Protein 4WIL (pdb70)

Solvent-accessible surface area: 9793 Å² total; per-residue (Å²): 52,69,67,143,7,74,88,76,34,62,76,135,41,16,74,49,10,57,94,38,48,10,58,99,56,117,163,112,48,1,1,63,36,74,14,67,34,74,52,2,100,88,0,17,38,10,2,47,96,0,5,120,39,0,81,169,48,112,12,27,0,31,3,66,1,51,88,32,83,0,56,0,17,0,18,2,173,93,43,54,0,1,0,83,44,0,5,46,0,0,96,43,0,44,36,8,34,79,101,95,49,66,71,146,7,78,86,121,35,63,108,117,52,7,69,51,9,100,96,40,45,6,51,81,60,127,96,106,50,1,1,61,31,75,12,68,32,161,46,2,100,83,0,16,37,8,2,46,120,0,5,121,37,0,83,172,46,116,14,30,0,34,2,58,1,48,89,30,74,0,59,0,17,1,19,1,99,108,44,53,0,0,0,57,42,0,3,106,0,0,89,42,0,44,61,13,35,115

CATH classification: 3.30.1360.20

Secondary structure (DSSP, 8-state):
--SBPPHHHHHHHHHHHHHTT-EE-SSSS-EEEEEE-SSHHHHHHHHHHHHHHHHHHT---EEEEETTEEEEEE-BTTTTB-BHHHHHHHHHHHHHHTT-/--SBPPHHHHHHHHHHHHHTT-EE-SSSS-EEEEEE-SSHHHHHHHHHHHHHHHHHHT---EEEEETTEEEEEE-BTTTTB-BHHHHHHHHHHHHHH-

GO terms:
  GO:0004505 phenylalanine 4-monooxygenase activity (F, IDA)
  GO:0005739 mitochondrion (C, HDA)
  GO:0005515 protein binding (F, IPI)
  GO:0005634 nucleus (C, IPI)
  GO:0042802 identical protein binding (F, IPI)

InterPro domains:
  IPR001533 Pterin 4 alpha carbinolamine dehydratase [MF_00434] (38-133)
  IPR001533 Pterin 4 alpha carbinolamine dehydratase [PF01329] (41-131)
  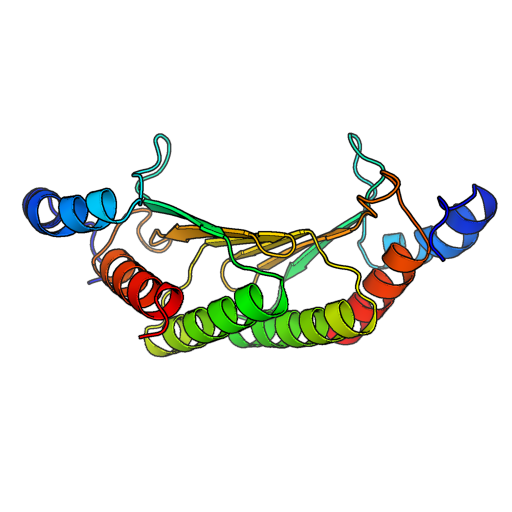IPR001533 Pterin 4 alpha carbinolamine dehydratase [PTHR12599] (19-135)
  IPR036428 Pterin 4 alpha carbinolamine dehydratase superfamily [G3DSA:3.30.1360.20] (32-136)
  IPR036428 Pterin 4 alpha carbinolamine dehydratase superfamily [SSF55248] (38-133)

B-factor: mean 22.12, std 9.95, range [8.75, 54.2]

Radius of gyration: 18.42 Å; Cα contacts (8 Å, |Δi|>4): 320; chains: 2; bounding box: 45×36×50 Å

Organism: Mus musculus (NCBI:txid10090)

Sequence (198 aa):
DAQWLTAEERDQLIPGLKAAGWSELSERDAIYKEFSFKNFNQAFGFMTRVALQAEKMNHHPEWFNVYNKVQITLTSHDCGGLTKRDVKLAQFIEKAAASLDAQWLTAEERDQLIPGLKAAGWSELSERDAIYKEFSFKNFNQAFGFMTRVALQAEKMNHHPEWFNVYNKVQITLTSHDCGGLTKRDVKLAQFIEKAAA

Structure (mmCIF, N/CA/C/O backbone):
data_4WIL
#
_entry.id   4WIL
#
_cell.length_a   57.729
_cell.length_b   57.729
_cell.length_c   115.064
_cell.angle_alpha   90.00
_cell.angle_beta   90.00
_cell.angle_gamma   120.00
#
_symmetry.space_group_name_H-M   'P 31 2 1'
#
loop_
_entity.id
_entity.type
_entity.pdbx_description
1 polymer 'Pterin-4-alpha-carbinolamine dehydratase 2'
2 water water
#
loop_
_atom_site.group_PDB
_atom_site.id
_atom_site.type_symbol
_atom_site.label_atom_id
_atom_site.label_alt_id
_atom_site.label_comp_id
_atom_site.label_asym_id
_atom_site.label_entity_id
_atom_site.label_seq_id
_atom_site.pdbx_PDB_ins_code
_atom_site.Cartn_x
_atom_site.Cartn_y
_atom_site.Cartn_z
_atom_site.occupancy
_atom_site.B_iso_or_equiv
_atom_site.auth_seq_id
_atom_site.auth_comp_id
_atom_site.auth_asym_id
_atom_site.auth_atom_id
_atom_site.pdbx_PDB_model_num
ATOM 1 N N . ASP A 1 6 ? 6.094 13.571 25.920 1.00 43.68 4 ASP A N 1
ATOM 2 C CA . ASP A 1 6 ? 6.838 13.526 27.174 1.00 44.23 4 ASP A CA 1
ATOM 3 C C . ASP A 1 6 ? 8.310 13.862 26.956 1.00 44.30 4 ASP A C 1
ATOM 4 O O . ASP A 1 6 ? 8.936 13.362 26.019 1.00 43.62 4 ASP A O 1
ATOM 5 N N . ALA A 1 7 ? 8.858 14.700 27.833 1.00 45.22 5 ALA A N 1
ATOM 6 C CA . ALA A 1 7 ? 10.238 15.165 27.707 1.00 45.19 5 ALA A CA 1
ATOM 7 C C . ALA A 1 7 ? 11.198 14.483 28.685 1.00 44.95 5 ALA A C 1
ATOM 8 O O . ALA A 1 7 ? 12.394 14.782 28.697 1.00 45.97 5 ALA A O 1
ATOM 10 N N . GLN A 1 8 ? 10.674 13.573 29.503 1.00 42.23 6 GLN A N 1
ATOM 11 C CA . GLN A 1 8 ? 11.494 12.830 30.459 1.00 39.38 6 GLN A CA 1
ATOM 12 C C . GLN A 1 8 ? 11.804 11.428 29.932 1.00 35.18 6 GLN A C 1
ATOM 13 O O . GLN A 1 8 ? 11.048 10.892 29.127 1.00 35.28 6 GLN A O 1
ATOM 15 N N . TRP A 1 9 ? 12.909 10.836 30.383 1.00 32.64 7 TRP A N 1
ATOM 16 C CA . TRP A 1 9 ? 13.274 9.481 29.958 1.00 30.79 7 TRP A CA 1
ATOM 17 C C . TRP A 1 9 ? 12.149 8.500 30.232 1.00 28.96 7 TRP A C 1
ATOM 18 O O . TRP A 1 9 ? 11.462 8.613 31.244 1.00 30.82 7 TRP A O 1
ATOM 29 N N . LEU A 1 10 ? 11.973 7.521 29.352 1.00 26.86 8 LEU A N 1
ATOM 30 C CA . LEU A 1 10 ? 10.999 6.467 29.601 1.00 26.51 8 LEU A CA 1
ATOM 31 C C . LEU A 1 10 ? 11.307 5.769 30.911 1.00 27.88 8 LEU A C 1
ATOM 32 O O . LEU A 1 10 ? 12.457 5.440 31.195 1.00 28.14 8 LEU A O 1
ATOM 37 N N . THR A 1 11 ? 10.270 5.532 31.701 1.00 29.40 9 THR A N 1
ATOM 38 C CA . THR A 1 11 ? 10.410 4.743 32.916 1.00 31.83 9 THR A CA 1
ATOM 39 C C . THR A 1 11 ? 10.621 3.278 32.558 1.00 33.25 9 THR A C 1
ATOM 40 O O . THR A 1 11 ? 10.468 2.884 31.398 1.00 33.38 9 THR A O 1
ATOM 44 N N . ALA A 1 12 ? 10.961 2.470 33.558 1.00 33.76 10 ALA A N 1
ATOM 45 C CA . ALA A 1 12 ? 11.071 1.033 33.360 1.00 35.72 10 ALA A CA 1
ATOM 46 C C . ALA A 1 12 ? 9.746 0.479 32.846 1.00 36.81 10 ALA A C 1
ATOM 47 O O . ALA A 1 12 ? 9.717 -0.334 31.921 1.00 36.97 10 ALA A O 1
ATOM 49 N N . GLU A 1 13 ? 8.647 0.938 33.438 1.00 37.44 11 GLU A N 1
ATOM 50 C CA . GLU A 1 13 ? 7.315 0.480 33.053 1.00 38.32 11 GLU A CA 1
ATOM 51 C C . GLU A 1 13 ? 6.976 0.860 31.612 1.00 36.42 11 GLU A C 1
ATOM 52 O O . GLU A 1 13 ? 6.454 0.044 30.853 1.00 37.58 11 GLU A O 1
ATOM 54 N N . GLU A 1 14 ? 7.270 2.101 31.240 1.00 35.01 12 GLU A N 1
ATOM 55 C CA . GLU A 1 14 ? 6.998 2.578 29.887 1.00 33.82 12 GLU A CA 1
ATOM 56 C C . GLU A 1 14 ? 7.796 1.805 28.841 1.00 31.88 12 GLU A C 1
ATOM 57 O O . GLU A 1 14 ? 7.301 1.541 27.745 1.00 32.48 12 GLU A O 1
ATOM 63 N N . ARG A 1 15 ? 9.030 1.446 29.185 1.00 29.50 13 ARG A N 1
ATOM 64 C CA . ARG A 1 15 ? 9.878 0.657 28.296 1.00 29.09 13 ARG A CA 1
ATOM 65 C C . ARG A 1 15 ? 9.300 -0.736 28.063 1.00 31.01 13 ARG A C 1
ATOM 66 O O . ARG A 1 15 ? 9.302 -1.229 26.935 1.00 31.44 13 ARG A O 1
ATOM 74 N N . ASP A 1 16 ? 8.789 -1.360 29.121 1.00 32.62 14 ASP A N 1
ATOM 75 C CA . ASP A 1 16 ? 8.201 -2.690 29.000 1.00 34.04 14 ASP A CA 1
ATOM 76 C C . ASP A 1 16 ? 6.911 -2.652 28.181 1.00 36.25 14 ASP A C 1
ATOM 77 O O . ASP A 1 16 ? 6.554 -3.629 27.520 1.00 38.37 14 ASP A O 1
ATOM 79 N N . GLN A 1 17 ? 6.222 -1.515 28.215 1.00 37.01 15 GLN A N 1
ATOM 80 C CA . GLN A 1 17 ? 4.953 -1.367 27.510 1.00 38.37 15 GLN A CA 1
ATOM 81 C C . GLN A 1 17 ? 5.098 -0.951 26.043 1.00 37.46 15 GLN A C 1
ATOM 82 O O . GLN A 1 17 ? 4.310 -1.375 25.196 1.00 38.68 15 GLN A O 1
ATOM 88 N N . LEU A 1 18 ? 6.095 -0.122 25.744 1.00 35.51 16 LEU A N 1
ATOM 89 C CA . LEU A 1 18 ? 6.180 0.533 24.437 1.00 33.84 16 LEU A CA 1
ATOM 90 C C . LEU A 1 18 ? 7.226 -0.056 23.495 1.00 32.76 16 LEU A C 1
ATOM 91 O O . LEU A 1 18 ? 7.049 -0.039 22.272 1.00 32.83 16 LEU A O 1
ATOM 96 N N . ILE A 1 19 ? 8.318 -0.563 24.054 1.00 30.72 17 ILE A N 1
ATOM 97 C CA . ILE A 1 19 ? 9.434 -1.008 2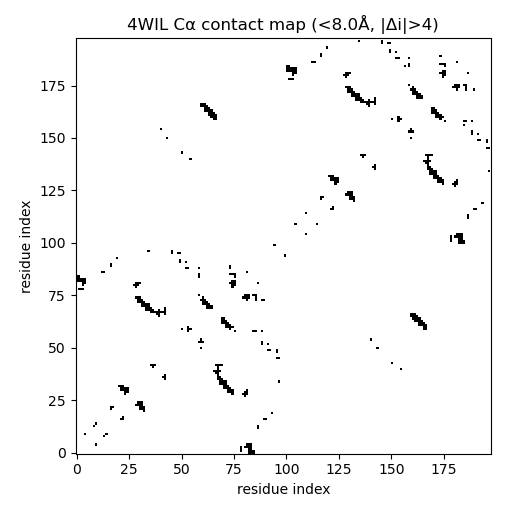3.225 1.00 31.30 17 ILE A CA 1
ATOM 98 C C . ILE A 1 19 ? 9.213 -2.351 22.511 1.00 30.11 17 ILE A C 1
ATOM 99 O O . ILE A 1 19 ? 9.566 -2.483 21.343 1.00 30.18 17 ILE A O 1
ATOM 104 N N . PRO A 1 20 ? 8.618 -3.345 23.196 1.00 30.90 18 PRO A N 1
ATOM 105 C CA . PRO A 1 20 ? 8.429 -4.637 22.520 1.00 30.39 18 PRO A CA 1
ATOM 106 C C . PRO A 1 20 ? 7.769 -4.521 21.143 1.00 28.81 18 PRO A C 1
ATOM 107 O O . PRO A 1 20 ? 8.200 -5.193 20.206 1.00 30.78 18 PRO A O 1
ATOM 111 N N . GLY A 1 21 ? 6.748 -3.680 21.017 1.00 28.69 19 GLY A N 1
ATOM 112 C CA . GLY A 1 21 ? 6.096 -3.475 19.734 1.00 27.92 19 GLY A CA 1
ATOM 113 C C . GLY A 1 21 ? 7.034 -2.918 18.677 1.00 27.50 19 GLY A C 1
ATOM 114 O O . GLY A 1 21 ? 6.965 -3.295 17.506 1.00 29.30 19 GLY A O 1
ATOM 115 N N . LEU A 1 22 ? 7.920 -2.018 19.085 1.00 26.50 20 LEU A N 1
ATOM 116 C CA . LEU A 1 22 ? 8.894 -1.448 18.159 1.00 24.94 20 LEU A CA 1
ATOM 117 C C . LEU A 1 22 ? 9.949 -2.475 17.770 1.00 23.88 20 LEU A C 1
ATOM 118 O O . LEU A 1 22 ? 10.383 -2.523 16.620 1.00 23.85 20 LEU A O 1
ATOM 123 N N . LYS A 1 23 ? 10.347 -3.315 18.720 1.00 23.56 21 LYS A N 1
ATOM 124 C CA . LYS A 1 23 ? 11.300 -4.371 18.420 1.00 24.82 21 LYS A CA 1
ATOM 125 C C . LYS A 1 23 ? 10.666 -5.349 17.439 1.00 24.51 21 LYS A C 1
ATOM 126 O O . LYS A 1 23 ? 11.323 -5.822 16.513 1.00 25.80 21 LYS A O 1
ATOM 128 N N . ALA A 1 24 ? 9.382 -5.641 17.640 1.00 26.19 22 ALA A N 1
ATOM 129 C CA . ALA A 1 24 ? 8.656 -6.556 16.763 1.00 27.71 22 ALA A CA 1
ATOM 130 C C . ALA A 1 24 ? 8.585 -5.991 15.351 1.00 27.40 22 ALA A C 1
ATOM 131 O O . ALA A 1 24 ? 8.481 -6.733 14.372 1.00 28.18 22 ALA A O 1
ATOM 133 N N . ALA A 1 25 ? 8.659 -4.667 15.254 1.00 25.30 23 ALA A N 1
ATOM 134 C CA . ALA A 1 25 ? 8.603 -3.986 13.971 1.00 26.20 23 ALA A CA 1
ATOM 135 C C . ALA A 1 25 ? 9.993 -3.821 13.360 1.00 25.09 23 ALA A C 1
ATOM 136 O O . ALA A 1 25 ? 10.122 -3.328 12.248 1.00 26.51 23 ALA A O 1
ATOM 138 N N . GLY A 1 26 ? 11.029 -4.222 14.091 1.00 22.83 24 GLY A N 1
ATOM 139 C CA . GLY A 1 26 ? 12.370 -4.238 13.538 1.00 21.26 24 GLY A CA 1
ATOM 140 C C . GLY A 1 26 ? 13.323 -3.190 14.078 1.00 20.18 24 GLY A C 1
ATOM 141 O O . GLY A 1 26 ? 14.449 -3.079 13.600 1.00 20.81 24 GLY A O 1
ATOM 142 N N . TRP A 1 27 ? 12.886 -2.412 15.064 1.00 19.09 25 TRP A N 1
ATOM 143 C CA . TRP A 1 27 ? 13.783 -1.453 15.700 1.00 19.11 25 TRP A CA 1
ATOM 144 C C . TRP A 1 27 ? 14.691 -2.153 16.694 1.00 20.27 25 TRP A C 1
ATOM 145 O O . TRP A 1 27 ? 14.262 -3.071 17.397 1.00 22.44 25 TRP A O 1
ATOM 156 N N . SER A 1 28 ? 15.942 -1.717 16.775 1.00 19.53 26 SER A N 1
ATOM 157 C CA . SER A 1 28 ? 16.774 -2.169 17.881 1.00 21.72 26 SER A CA 1
ATOM 158 C C . SER A 1 28 ? 17.170 -1.035 18.840 1.00 19.44 26 SER A C 1
ATOM 159 O O . SER A 1 28 ? 17.166 0.138 18.479 1.00 19.49 26 SER A O 1
ATOM 162 N N . GLU A 1 29 ? 17.459 -1.390 20.085 1.00 18.99 27 GLU A N 1
ATOM 163 C CA . GLU A 1 29 ? 17.998 -0.430 21.039 1.00 19.23 27 GLU A CA 1
ATOM 164 C C . GLU A 1 29 ? 19.506 -0.416 20.883 1.00 17.98 27 GLU A C 1
ATOM 165 O O . GLU A 1 29 ? 20.151 -1.456 21.028 1.00 20.35 27 GLU A O 1
ATOM 171 N N . LEU A 1 30 ? 20.075 0.750 20.599 1.00 16.37 28 LEU A N 1
ATOM 172 C CA . LEU A 1 30 ? 21.515 0.838 20.379 1.00 16.36 28 LEU A CA 1
ATOM 173 C C . LEU A 1 30 ? 22.311 0.454 21.614 1.00 15.64 28 LEU A C 1
ATOM 174 O O . LEU A 1 30 ? 21.932 0.755 22.746 1.00 17.31 28 LEU A O 1
ATOM 179 N N . SER A 1 31 ? 23.451 -0.179 21.393 1.00 16.25 29 SER A N 1
ATOM 180 C CA . SER A 1 31 ? 24.269 -0.609 22.512 1.00 15.66 29 SER A CA 1
ATOM 181 C C . SER A 1 31 ? 24.896 0.565 23.256 0.99 14.89 29 SER A C 1
ATOM 182 O O . SER A 1 31 ? 25.014 0.519 24.469 0.92 15.69 29 SER A O 1
ATOM 187 N N . GLU A 1 32 ? 25.293 1.621 22.540 1.00 16.40 30 GLU A N 1
ATOM 188 C CA . GLU A 1 32 ? 26.086 2.690 23.163 1.00 17.79 30 GLU A CA 1
ATOM 189 C C . GLU A 1 32 ? 25.301 3.940 23.541 1.00 17.58 30 GLU A C 1
ATOM 190 O O . GLU A 1 32 ? 25.849 4.869 24.142 1.00 20.49 30 GLU A O 1
ATOM 196 N N . ARG A 1 33 ? 24.022 3.961 23.196 1.00 15.44 31 ARG A N 1
ATOM 197 C CA . ARG A 1 33 ? 23.189 5.136 23.432 1.00 16.06 31 ARG A CA 1
ATOM 198 C C . ARG A 1 33 ? 21.797 4.694 23.818 1.00 15.12 31 ARG A C 1
ATOM 199 O O . ARG A 1 33 ? 21.339 3.644 23.365 1.00 16.91 31 ARG A O 1
ATOM 207 N N . ASP A 1 34 ? 21.103 5.509 24.609 1.00 16.62 32 ASP A N 1
ATOM 208 C CA . ASP A 1 34 ? 19.707 5.234 24.897 1.00 16.72 32 ASP A CA 1
ATOM 209 C C . ASP A 1 34 ? 18.914 5.776 23.720 1.00 16.31 32 ASP A C 1
ATOM 210 O O . ASP A 1 34 ? 18.446 6.911 23.725 1.00 16.82 32 ASP A O 1
ATOM 215 N N . ALA A 1 35 ? 18.809 4.942 22.697 1.00 14.92 33 ALA A N 1
ATOM 216 C CA . ALA A 1 35 ? 18.301 5.348 21.399 1.00 14.28 33 ALA A CA 1
ATOM 217 C C . ALA A 1 35 ? 17.810 4.104 20.684 1.00 15.04 33 ALA A C 1
ATOM 218 O O . ALA A 1 35 ? 18.280 2.994 20.979 1.00 16.02 33 ALA A O 1
ATOM 220 N N . ILE A 1 36 ? 16.885 4.285 19.743 1.00 14.27 34 ILE A N 1
ATOM 221 C CA . ILE A 1 36 ? 16.443 3.177 18.899 1.00 14.32 34 ILE A CA 1
ATOM 222 C C . ILE A 1 36 ? 16.826 3.416 17.445 1.00 13.35 34 ILE A C 1
ATOM 223 O O . ILE A 1 36 ? 16.984 4.556 17.015 1.00 14.69 34 ILE A O 1
ATOM 228 N N . TYR A 1 37 ? 17.005 2.328 16.706 1.00 13.66 35 TYR A N 1
ATOM 229 C CA . TYR A 1 37 ? 17.600 2.384 15.372 1.00 13.93 35 TYR A CA 1
ATOM 230 C C . TYR A 1 37 ? 16.946 1.390 14.425 1.00 14.40 35 TYR A C 1
ATOM 231 O O . TYR A 1 37 ? 16.675 0.248 14.798 1.00 16.19 35 TYR A O 1
ATOM 240 N N . LYS A 1 38 ? 16.700 1.825 13.194 1.00 14.30 36 LYS A N 1
ATOM 241 C CA . LYS A 1 38 ? 16.181 0.928 12.171 1.00 14.30 36 LYS A CA 1
ATOM 242 C C . LYS A 1 38 ? 16.585 1.429 10.797 1.00 13.37 36 LYS A C 1
ATOM 243 O O . LYS A 1 38 ? 16.619 2.640 10.565 1.00 14.46 36 LYS A O 1
ATOM 249 N N . GLU A 1 39 ? 16.913 0.500 9.906 1.00 14.57 37 GLU A N 1
ATOM 250 C CA . GLU A 1 39 ? 17.119 0.837 8.504 1.00 15.90 37 GLU A CA 1
ATOM 251 C C . GLU A 1 39 ? 15.910 0.462 7.660 1.00 15.51 37 GLU A C 1
ATOM 252 O O . GLU A 1 39 ? 15.345 -0.624 7.801 1.00 18.55 37 GLU A O 1
ATOM 258 N N . PHE A 1 40 ? 15.524 1.378 6.785 1.00 15.68 38 PHE A N 1
ATOM 259 C CA . PHE A 1 40 ? 14.425 1.167 5.860 1.00 16.60 38 PHE A CA 1
ATOM 260 C C . PHE A 1 40 ? 14.994 1.102 4.462 1.00 16.48 38 PHE A C 1
ATOM 261 O O . PHE A 1 40 ? 15.914 1.853 4.136 1.00 17.56 38 PHE A O 1
ATOM 269 N N . SER A 1 41 ? 14.459 0.202 3.638 1.00 16.75 39 SER A N 1
ATOM 270 C CA . SER A 1 41 ? 14.917 0.065 2.262 1.00 18.29 39 SER A CA 1
ATOM 271 C C . SER A 1 41 ? 13.735 0.204 1.321 1.00 18.52 39 SER A C 1
ATOM 272 O O . SER A 1 41 ? 12.705 -0.447 1.501 0.73 20.03 39 SER A O 1
ATOM 277 N N . PHE A 1 42 ? 13.895 1.048 0.312 1.00 17.36 40 PHE A N 1
ATOM 278 C CA . PHE A 1 42 ? 12.834 1.322 -0.642 1.00 16.99 40 PHE A CA 1
ATOM 279 C C . PHE A 1 42 ? 13.249 0.860 -2.029 1.00 17.66 40 PHE A C 1
ATOM 280 O O . PHE A 1 42 ? 14.343 0.333 -2.215 1.00 18.59 40 PHE A O 1
ATOM 288 N N . LYS A 1 43 ? 12.374 1.048 -3.004 1.00 19.14 41 LYS A N 1
ATOM 289 C CA . LYS A 1 43 ? 12.683 0.598 -4.352 1.00 20.13 41 LYS A CA 1
ATOM 290 C C . LYS A 1 43 ? 13.778 1.461 -4.975 1.00 19.11 41 LYS A C 1
ATOM 291 O O . LYS A 1 43 ? 14.584 0.987 -5.769 1.00 23.31 41 LYS A O 1
ATOM 293 N N . ASN A 1 44 ? 13.799 2.736 -4.607 1.00 16.17 42 ASN A N 1
ATOM 294 C CA . ASN A 1 44 ? 14.690 3.698 -5.233 1.00 14.82 42 ASN A CA 1
ATOM 295 C C . ASN A 1 44 ? 14.720 4.960 -4.374 1.00 14.18 42 ASN A C 1
ATOM 296 O O . ASN A 1 44 ? 14.113 4.994 -3.304 1.00 14.60 42 ASN A O 1
ATOM 301 N N . PHE A 1 45 ? 15.427 5.985 -4.835 1.00 14.35 43 PHE A N 1
ATOM 302 C CA . PHE A 1 45 ? 15.558 7.233 -4.089 1.00 12.98 43 PHE A CA 1
ATOM 303 C C . PHE A 1 45 ? 14.265 8.029 -4.108 1.00 13.00 43 PHE A C 1
ATOM 304 O O . PHE A 1 45 ? 13.926 8.698 -3.136 1.00 12.43 43 PHE A O 1
ATOM 312 N N . ASN A 1 46 ? 13.536 7.960 -5.214 1.00 12.04 44 ASN A N 1
ATOM 313 C CA . ASN A 1 46 ? 12.261 8.657 -5.292 1.00 12.91 44 ASN A CA 1
ATOM 314 C C . ASN A 1 46 ? 11.367 8.248 -4.118 1.00 12.92 44 ASN A C 1
ATOM 315 O O . ASN A 1 46 ? 10.826 9.095 -3.396 1.00 12.60 44 ASN A O 1
ATOM 320 N N . GLN A 1 47 ? 11.232 6.943 -3.898 1.00 13.02 45 GLN A N 1
ATOM 321 C CA . GLN A 1 47 ? 10.422 6.461 -2.786 1.00 13.16 45 GLN A CA 1
ATOM 322 C C . GLN A 1 47 ? 11.044 6.817 -1.434 1.00 13.65 45 GLN A C 1
ATOM 323 O O . GLN A 1 47 ? 10.350 7.2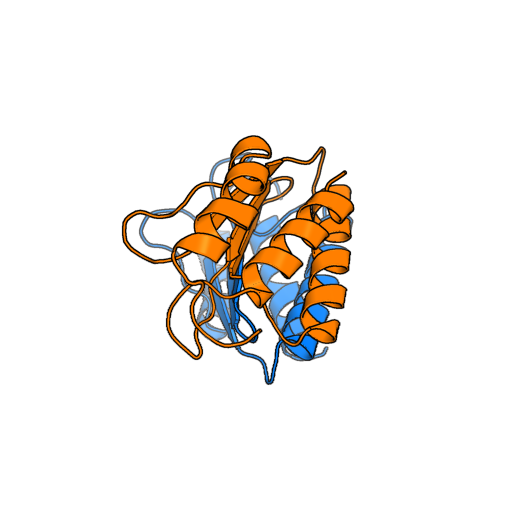24 -0.510 1.00 14.23 45 GLN A O 1
ATOM 329 N N . ALA A 1 48 ? 12.352 6.625 -1.304 1.00 12.67 46 ALA A N 1
ATOM 330 C CA . ALA A 1 48 ? 13.027 6.902 -0.045 1.00 12.33 46 ALA A CA 1
ATOM 331 C C . ALA A 1 48 ? 12.893 8.360 0.357 1.00 11.39 46 ALA A C 1
ATOM 332 O O . ALA A 1 48 ? 12.636 8.667 1.529 1.00 12.18 46 ALA A O 1
ATOM 334 N N . PHE A 1 49 ? 13.057 9.269 -0.602 1.00 11.71 47 PHE A N 1
ATOM 335 C CA . PHE A 1 49 ? 12.992 10.685 -0.256 1.00 11.57 47 PHE A CA 1
ATOM 336 C C . PHE A 1 49 ? 11.557 11.156 -0.030 1.00 10.87 47 PHE A C 1
ATOM 337 O O . PHE A 1 49 ? 11.321 12.032 0.805 1.00 11.07 47 PHE A O 1
ATOM 345 N N . GLY A 1 50 ? 10.599 10.578 -0.748 1.00 11.49 48 GLY A N 1
ATOM 346 C CA . GLY A 1 50 ? 9.201 10.843 -0.439 1.00 12.43 48 GLY A CA 1
ATOM 347 C C . GLY A 1 50 ? 8.868 10.465 0.998 1.00 11.61 48 GLY A C 1
ATOM 348 O O . GLY A 1 50 ? 8.177 11.199 1.708 1.00 12.68 48 GLY A O 1
ATOM 349 N N . PHE A 1 51 ? 9.343 9.298 1.424 1.00 11.52 49 PHE A N 1
ATOM 350 C CA . PHE A 1 51 ? 9.210 8.852 2.804 1.00 10.84 49 PHE A CA 1
ATOM 351 C C . PHE A 1 51 ? 9.902 9.832 3.763 1.00 11.33 49 PHE A C 1
ATOM 352 O O . PHE A 1 51 ? 9.323 10.226 4.777 1.00 11.52 49 PHE A O 1
ATOM 360 N N . MET A 1 52 ? 11.129 10.246 3.443 1.00 11.29 50 MET A N 1
ATOM 361 C CA . MET A 1 52 ? 11.829 11.201 4.310 1.00 10.67 50 MET A CA 1
ATOM 362 C C . MET A 1 52 ? 11.038 12.495 4.451 1.00 10.00 50 MET A C 1
ATOM 363 O O . MET A 1 52 ? 10.995 13.088 5.522 1.00 10.95 50 MET A O 1
ATOM 368 N N . THR A 1 53 ? 10.410 12.932 3.371 1.00 10.55 51 THR A N 1
ATOM 369 C CA . THR A 1 53 ? 9.611 14.154 3.431 0.95 10.83 51 THR A CA 1
ATOM 370 C C . THR A 1 53 ? 8.421 14.002 4.381 0.91 10.48 51 THR A C 1
ATOM 371 O O . THR A 1 53 ? 8.114 14.909 5.158 0.81 8.96 51 THR A O 1
ATOM 375 N N . ARG A 1 54 ? 7.747 12.861 4.330 1.00 10.97 52 ARG A N 1
ATOM 376 C CA . ARG A 1 54 ? 6.672 12.623 5.283 1.00 10.94 52 ARG A CA 1
ATOM 377 C C . ARG A 1 54 ? 7.179 12.658 6.722 1.00 10.83 52 ARG A C 1
ATOM 378 O O . ARG A 1 54 ? 6.531 13.232 7.605 1.00 11.57 52 ARG A O 1
ATOM 386 N N . VAL A 1 55 ? 8.337 12.047 6.964 1.00 11.06 53 VAL A N 1
ATOM 387 C CA . VAL A 1 55 ? 8.919 12.076 8.299 1.00 11.29 53 VAL A CA 1
ATOM 388 C C . VAL A 1 55 ? 9.316 13.500 8.698 1.00 10.89 53 VAL A C 1
ATOM 389 O O . VAL A 1 55 ? 9.122 13.907 9.840 1.00 12.31 53 VAL A O 1
ATOM 393 N N . ALA A 1 56 ? 9.861 14.257 7.753 1.00 10.97 54 ALA A N 1
ATOM 394 C CA . ALA A 1 56 ? 10.267 15.635 8.007 1.00 10.94 54 ALA A CA 1
ATOM 395 C C . ALA A 1 56 ? 9.069 16.496 8.407 1.00 10.76 54 ALA A C 1
ATOM 396 O O . ALA A 1 56 ? 9.147 17.305 9.333 1.00 11.32 54 ALA A O 1
ATOM 398 N N . LEU A 1 57 ? 7.957 16.319 7.702 1.00 10.51 55 LEU A N 1
ATOM 399 C CA . LEU A 1 57 ? 6.734 17.035 8.043 1.00 11.71 55 LEU A CA 1
ATOM 400 C C . LEU A 1 57 ? 6.288 16.714 9.467 1.00 11.95 55 LEU A C 1
ATOM 401 O O . LEU A 1 57 ? 5.928 17.620 10.223 1.00 13.41 55 LEU A O 1
ATOM 406 N N . GLN A 1 58 ? 6.311 15.430 9.834 1.00 11.71 56 GLN A N 1
ATOM 407 C CA . GLN A 1 58 ? 5.930 15.030 11.185 1.00 12.67 56 GLN A CA 1
ATOM 408 C C . GLN A 1 58 ? 6.911 15.578 12.218 1.00 12.67 56 GLN A C 1
ATOM 409 O O . GLN A 1 58 ? 6.512 15.960 13.318 1.00 12.77 56 GLN A O 1
ATOM 415 N N . ALA A 1 59 ? 8.194 15.610 11.871 1.00 11.96 57 ALA A N 1
ATOM 416 C CA . ALA A 1 59 ? 9.209 16.118 12.788 1.00 12.16 57 ALA A CA 1
ATOM 417 C C . ALA A 1 59 ? 8.909 17.574 13.132 1.00 12.13 57 ALA A C 1
ATOM 418 O O . ALA A 1 59 ? 9.023 17.981 14.299 1.00 13.69 57 ALA A O 1
ATOM 420 N N . GLU A 1 60 ? 8.501 18.351 12.129 1.00 12.84 58 GLU A N 1
ATOM 421 C CA . GLU A 1 60 ? 8.159 19.747 12.391 1.00 12.94 58 GLU A CA 1
ATOM 422 C C . GLU A 1 60 ? 6.827 19.877 13.126 1.00 14.16 58 GLU A C 1
ATOM 423 O O . GLU A 1 60 ? 6.667 20.751 13.975 1.00 15.37 58 GLU A O 1
ATOM 429 N N . LYS A 1 61 ? 5.880 18.998 12.822 1.00 13.34 59 LYS A N 1
ATOM 430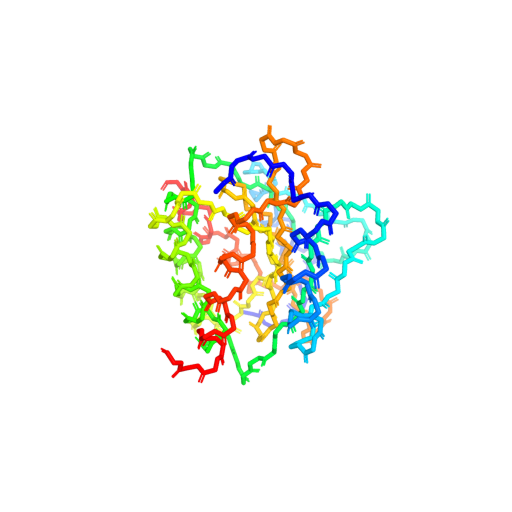 C CA . LYS A 1 61 ? 4.613 19.009 13.540 1.00 13.73 59 LYS A CA 1
ATOM 431 C C . LYS A 1 61 ? 4.843 18.794 15.035 1.00 15.24 59 LYS A C 1
ATOM 432 O O . LYS A 1 61 ? 4.253 19.482 15.865 1.00 17.87 59 LYS A O 1
ATOM 438 N N . MET A 1 62 ? 5.695 17.833 15.378 1.00 15.51 60 MET A N 1
ATOM 439 C CA . MET A 1 62 ? 5.879 17.481 16.782 1.00 17.78 60 MET A CA 1
ATOM 440 C C . MET A 1 62 ? 7.111 18.127 17.432 1.00 18.81 60 MET A C 1
ATOM 441 O O . MET A 1 62 ? 7.345 17.959 18.636 1.00 22.64 60 MET A O 1
ATOM 446 N N . ASN A 1 63 ? 7.853 18.909 16.648 1.00 17.41 61 ASN A N 1
ATOM 447 C CA . ASN A 1 63 ? 9.097 19.538 17.100 1.00 19.26 61 ASN A CA 1
ATOM 448 C C . ASN A 1 63 ? 10.072 18.525 17.694 1.00 18.37 61 ASN A C 1
ATOM 449 O O . ASN A 1 63 ? 10.597 18.704 18.793 1.00 22.75 61 ASN A O 1
ATOM 454 N N . HIS A 1 64 ? 10.304 17.450 16.951 1.00 15.36 62 HIS A N 1
ATOM 455 C CA . HIS A 1 64 ? 11.189 16.391 17.414 1.00 15.41 62 HIS A CA 1
ATOM 456 C C . HIS A 1 64 ? 11.796 15.747 16.185 1.00 13.98 62 HIS A C 1
ATOM 457 O O . HIS A 1 64 ? 11.070 15.371 15.274 1.00 14.80 62 HIS A O 1
ATOM 464 N N . HIS A 1 65 ? 13.118 15.625 16.160 1.00 14.28 63 HIS A N 1
ATOM 465 C CA . HIS A 1 65 ? 13.818 15.333 14.916 1.00 13.23 63 HIS A CA 1
ATOM 466 C C . HIS A 1 65 ? 14.653 14.075 14.972 1.00 14.22 63 HIS A C 1
ATOM 467 O O . HIS A 1 65 ? 15.263 13.776 16.000 1.00 15.94 63 HIS A O 1
ATOM 474 N N . PRO A 1 66 ? 14.710 13.349 13.844 1.00 13.32 64 PRO A N 1
ATOM 475 C CA . PRO A 1 66 ? 15.494 12.115 13.786 1.00 13.95 64 PRO A CA 1
ATOM 476 C C . PRO A 1 66 ? 16.964 12.412 13.524 1.00 12.38 64 PRO A C 1
ATOM 477 O O . PRO A 1 66 ? 17.304 13.495 13.030 1.00 14.31 64 PRO A O 1
ATOM 481 N N . GLU A 1 67 ? 17.828 11.454 13.845 1.00 12.98 65 GLU A N 1
ATOM 482 C CA . GLU A 1 67 ? 19.134 11.395 13.209 1.00 12.60 65 GLU A CA 1
ATOM 483 C C . GLU A 1 67 ? 18.975 10.419 12.067 1.00 13.52 65 GLU A C 1
ATOM 484 O O . GLU A 1 67 ? 18.421 9.339 12.248 1.00 16.89 65 GLU A O 1
ATOM 490 N N . TRP A 1 68 ? 19.433 10.772 10.878 1.00 11.79 66 TRP A N 1
ATOM 491 C CA . TRP A 1 68 ? 19.274 9.827 9.786 1.00 11.44 66 TRP A CA 1
ATOM 492 C C . TRP A 1 68 ? 20.324 9.949 8.717 1.00 11.49 66 TRP A C 1
ATOM 493 O O . TRP A 1 68 ? 20.867 11.028 8.469 1.00 12.12 66 TRP A O 1
ATOM 504 N N . PHE A 1 69 ? 20.601 8.808 8.099 1.00 11.45 67 PHE A N 1
ATOM 505 C CA . PHE A 1 69 ? 21.537 8.710 7.001 1.00 10.98 67 PHE A CA 1
ATOM 506 C C . PHE A 1 69 ? 20.796 8.128 5.805 1.00 11.21 67 PHE A C 1
ATOM 507 O O . PHE A 1 69 ? 20.018 7.190 5.939 1.00 13.96 67 PHE A O 1
ATOM 515 N N . ASN A 1 70 ? 21.048 8.686 4.635 1.00 11.16 68 ASN A N 1
ATOM 516 C CA . ASN A 1 70 ? 20.458 8.169 3.402 1.00 11.28 68 ASN A CA 1
ATOM 517 C C . ASN A 1 70 ? 21.520 8.010 2.329 1.00 12.91 68 ASN A C 1
ATOM 518 O O . ASN A 1 70 ? 22.399 8.862 2.170 1.00 12.23 68 ASN A O 1
ATOM 523 N N . VAL A 1 71 ? 21.449 6.890 1.624 1.00 13.19 69 VAL A N 1
ATOM 524 C CA . VAL A 1 71 ? 22.174 6.710 0.373 1.00 16.51 69 VAL A CA 1
ATOM 525 C C . VAL A 1 71 ? 21.206 6.018 -0.568 1.00 15.30 69 VAL A C 1
ATOM 526 O O . VAL A 1 71 ? 20.813 4.873 -0.327 1.00 14.91 69 VAL A O 1
ATOM 530 N N . TYR A 1 72 ? 20.816 6.721 -1.627 1.00 14.09 70 TYR A N 1
ATOM 531 C CA . TYR A 1 72 ? 19.877 6.201 -2.617 1.00 14.35 70 TYR A CA 1
ATOM 532 C C . TYR A 1 72 ? 18.587 5.683 -1.965 1.00 14.09 70 TYR A C 1
ATOM 533 O O . TYR A 1 72 ? 17.805 6.471 -1.433 1.00 13.59 70 TYR A O 1
ATOM 542 N N . ASN A 1 73 ? 18.368 4.374 -1.995 1.00 14.65 71 ASN A N 1
ATOM 543 C CA . ASN A 1 73 ? 17.117 3.797 -1.513 1.00 14.49 71 ASN A CA 1
ATOM 544 C C . ASN A 1 73 ? 17.111 3.409 -0.032 1.00 14.11 71 ASN A C 1
ATOM 545 O O . ASN A 1 73 ? 16.115 2.879 0.453 1.00 16.72 71 ASN A O 1
ATOM 550 N N . LYS A 1 74 ? 18.207 3.671 0.681 1.00 13.73 72 LYS A N 1
ATOM 551 C CA . LYS A 1 74 ? 18.343 3.237 2.074 1.00 14.36 72 LYS A CA 1
ATOM 552 C C . LYS A 1 74 ? 18.232 4.423 3.011 1.00 13.40 72 LYS A C 1
ATOM 553 O O . LYS A 1 74 ? 18.849 5.464 2.767 1.00 13.18 72 LYS A O 1
ATOM 559 N N . VAL A 1 75 ? 17.455 4.271 4.085 1.00 12.63 73 VAL A N 1
ATOM 560 C CA . VAL A 1 75 ? 17.337 5.322 5.092 1.00 12.86 73 VAL A CA 1
ATOM 561 C C . VAL A 1 75 ? 17.538 4.711 6.474 1.00 12.47 73 VAL A C 1
ATOM 562 O O . VAL A 1 75 ? 16.750 3.873 6.902 1.00 14.82 73 VAL A O 1
ATOM 566 N N . GLN A 1 76 ? 18.598 5.126 7.161 1.00 12.87 74 GLN A N 1
ATOM 567 C CA . GLN A 1 76 ? 18.921 4.615 8.492 1.00 13.18 74 GLN A CA 1
ATOM 568 C C . GLN A 1 76 ? 18.524 5.664 9.506 1.00 12.98 74 GLN A C 1
ATOM 569 O O . GLN A 1 76 ? 18.990 6.793 9.429 1.00 14.92 74 GLN A O 1
ATOM 575 N N . ILE A 1 77 ? 17.657 5.300 10.444 1.00 12.31 75 ILE A N 1
ATOM 576 C CA . ILE A 1 77 ? 17.085 6.277 11.360 1.00 11.80 75 ILE A CA 1
ATOM 577 C C . ILE A 1 77 ? 17.412 5.908 12.800 1.00 12.10 75 ILE A C 1
ATOM 578 O O . ILE A 1 77 ? 17.189 4.767 13.216 1.00 12.96 75 ILE A O 1
ATOM 583 N N . THR A 1 78 ? 17.951 6.879 13.539 1.00 11.87 76 THR A N 1
ATOM 584 C CA . THR A 1 78 ? 18.194 6.750 14.968 1.00 12.34 76 THR A CA 1
ATOM 585 C C . THR A 1 78 ? 17.353 7.786 15.687 1.00 11.96 76 THR A C 1
ATOM 586 O O . THR A 1 78 ? 17.376 8.966 15.328 1.00 12.48 76 THR A O 1
ATOM 590 N N . LEU A 1 79 ? 16.594 7.331 16.679 1.00 12.31 77 LEU A N 1
ATOM 591 C CA . LEU A 1 79 ? 15.720 8.212 17.442 1.00 12.74 77 LEU A CA 1
ATOM 592 C C . LEU A 1 79 ? 16.170 8.269 18.891 1.00 13.87 77 LEU A C 1
ATOM 593 O O . LEU A 1 79 ? 16.351 7.237 19.542 1.00 14.24 77 LEU A O 1
ATOM 598 N N . THR A 1 80 ? 16.346 9.493 19.378 1.00 13.49 78 THR A N 1
ATOM 599 C CA . THR A 1 80 ? 16.692 9.752 20.760 1.00 14.62 78 THR A CA 1
ATOM 600 C C . THR A 1 80 ? 16.488 11.238 21.001 1.00 15.72 78 THR A C 1
ATOM 601 O O . THR A 1 80 ? 16.401 12.028 20.060 1.00 17.54 78 THR A O 1
ATOM 605 N N . SER A 1 81 ? 16.386 11.623 22.265 1.00 16.16 79 SER A N 1
ATOM 606 C CA . SER A 1 81 ? 16.095 13.009 22.596 1.00 17.56 79 SER A CA 1
ATOM 607 C C . SER A 1 81 ? 17.336 13.677 23.156 1.00 19.17 79 SER A C 1
ATOM 608 O O . SER A 1 81 ? 17.717 13.421 24.295 1.00 21.08 79 SER A O 1
ATOM 611 N N . HIS A 1 82 ? 17.966 14.538 22.365 1.00 22.59 80 HIS A N 1
ATOM 612 C CA . HIS A 1 82 ? 19.239 15.127 22.772 1.00 24.67 80 HIS A CA 1
ATOM 613 C C . HIS A 1 82 ? 19.082 16.074 23.953 1.00 24.70 80 HIS A C 1
ATOM 614 O O . HIS A 1 82 ? 20.035 16.301 24.696 1.00 24.03 80 HIS A O 1
ATOM 621 N N . ASP A 1 83 ? 17.887 16.629 24.133 1.00 23.89 81 ASP A N 1
ATOM 622 C CA . ASP A 1 83 ? 17.698 17.578 25.225 1.00 25.26 81 ASP A CA 1
ATOM 623 C C . ASP A 1 83 ? 17.813 16.935 26.603 1.00 24.70 81 ASP A C 1
ATOM 624 O O . ASP A 1 83 ? 18.087 17.625 27.579 1.00 26.44 81 ASP A O 1
ATOM 629 N N . CYS A 1 84 ? 17.630 15.619 26.679 1.00 23.50 82 CYS A N 1
ATOM 630 C CA . CYS A 1 84 ? 17.843 14.915 27.944 1.00 24.05 82 CYS A CA 1
ATOM 631 C C . CYS A 1 84 ? 18.834 13.754 27.834 1.00 22.76 82 CYS A C 1
ATOM 632 O O . CYS A 1 84 ? 19.202 13.152 28.845 1.00 24.95 82 CYS A O 1
ATOM 635 N N . GLY A 1 85 ? 19.258 13.436 26.615 1.00 21.76 83 GLY A N 1
ATOM 636 C CA . GLY A 1 85 ? 20.256 12.401 26.406 1.00 21.97 83 GLY A CA 1
ATOM 637 C C . GLY A 1 85 ? 19.717 10.990 26.517 1.00 21.16 83 GLY A C 1
ATOM 638 O O . GLY A 1 85 ? 20.430 10.068 26.932 1.00 22.99 83 GLY A O 1
ATOM 639 N N . GLY A 1 86 ? 18.456 10.805 26.145 1.00 18.64 84 GLY A N 1
ATOM 640 C CA . GLY A 1 86 ? 17.893 9.472 26.137 1.00 18.01 84 GLY A CA 1
ATOM 641 C C . GLY A 1 86 ? 16.554 9.359 25.458 1.00 16.79 84 GLY A C 1
ATOM 642 O O . GLY A 1 86 ? 16.091 10.296 24.807 1.00 17.38 84 GLY A O 1
ATOM 643 N N . LEU A 1 87 ? 15.943 8.192 25.617 1.00 17.18 85 LEU A N 1
ATOM 644 C CA . LEU A 1 87 ? 14.708 7.836 24.936 1.00 18.40 85 LEU A CA 1
ATOM 645 C C . LEU A 1 87 ? 13.503 8.378 25.698 1.00 19.99 85 LEU A C 1
ATOM 646 O O . LEU A 1 87 ? 13.389 8.181 26.911 1.00 21.71 85 LEU A O 1
ATOM 651 N N . THR A 1 88 ? 12.613 9.059 24.982 1.00 20.43 86 THR A N 1
ATOM 652 C CA . THR A 1 88 ? 11.423 9.648 25.586 1.00 20.49 86 THR A CA 1
ATOM 653 C C . THR A 1 88 ? 10.178 9.224 24.818 1.00 19.10 86 THR A C 1
ATOM 654 O O . THR A 1 88 ? 10.274 8.590 23.762 1.00 19.12 86 THR A O 1
ATOM 658 N N . LYS A 1 89 ? 9.008 9.574 25.341 1.00 20.60 87 LYS A N 1
ATOM 659 C CA . LYS A 1 89 ? 7.765 9.271 24.641 1.00 20.57 87 LYS A CA 1
ATOM 660 C C . LYS A 1 89 ? 7.720 9.902 23.251 1.00 20.24 87 LYS A C 1
ATOM 661 O O . LYS A 1 89 ? 7.073 9.371 22.350 1.00 20.55 87 LYS A O 1
ATOM 667 N N . ARG A 1 90 ? 8.405 11.031 23.079 1.00 18.85 88 ARG A N 1
ATOM 668 C CA . ARG A 1 90 ? 8.474 11.690 21.779 1.00 18.94 88 ARG A CA 1
ATOM 669 C C . ARG A 1 90 ? 9.147 10.779 20.745 1.00 17.03 88 ARG A C 1
ATOM 670 O O . ARG A 1 90 ? 8.728 10.721 19.586 1.00 17.50 88 ARG A O 1
ATOM 678 N N . ASP A 1 91 ? 10.198 10.075 21.161 1.00 15.98 89 ASP A N 1
ATOM 679 C CA . ASP A 1 91 ? 10.876 9.129 20.276 1.00 16.47 89 ASP A CA 1
ATOM 680 C C . ASP A 1 9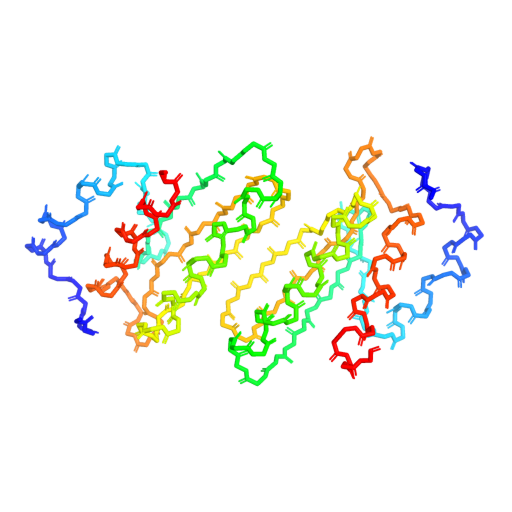1 ? 9.969 7.966 19.878 1.00 16.02 89 ASP A C 1
ATOM 681 O O . ASP A 1 91 ? 9.952 7.546 18.724 1.00 16.61 89 ASP A O 1
ATOM 686 N N . VAL A 1 92 ? 9.208 7.448 20.834 1.00 17.06 90 VAL A N 1
ATOM 687 C CA . VAL A 1 92 ? 8.279 6.362 20.546 1.00 18.48 90 VAL A CA 1
ATOM 688 C C . VAL A 1 92 ? 7.202 6.812 19.562 1.00 17.37 90 VAL A C 1
ATOM 689 O O . VAL A 1 92 ? 6.900 6.117 18.584 1.00 17.25 90 VAL A O 1
ATOM 693 N N . LYS A 1 93 ? 6.636 7.987 19.812 1.00 17.58 91 LYS A N 1
ATOM 694 C CA . LYS A 1 93 ? 5.618 8.541 18.929 1.00 18.62 91 LYS A CA 1
ATOM 695 C C . LYS A 1 93 ? 6.159 8.731 17.511 1.00 16.37 91 LYS A C 1
ATOM 696 O O . LYS A 1 93 ? 5.488 8.412 16.518 1.00 17.99 91 LYS A O 1
ATOM 698 N N . LEU A 1 94 ? 7.372 9.262 17.400 1.00 15.44 92 LEU A N 1
ATOM 699 C CA . LEU A 1 94 ? 7.955 9.465 16.084 1.00 15.17 92 LEU A CA 1
ATOM 700 C C . LEU A 1 94 ? 8.204 8.123 15.376 1.00 15.06 92 LEU A C 1
ATOM 701 O O . LEU A 1 94 ? 7.953 7.993 14.183 1.00 15.49 92 LEU A O 1
ATOM 706 N N . ALA A 1 95 ? 8.672 7.122 16.117 1.00 14.38 93 ALA A N 1
ATOM 707 C CA . ALA A 1 95 ? 8.894 5.793 15.552 1.00 14.67 93 ALA A CA 1
ATOM 708 C C . ALA A 1 95 ? 7.585 5.219 15.021 1.00 16.35 93 ALA A C 1
ATOM 709 O O . ALA A 1 95 ? 7.538 4.629 13.946 1.00 17.53 93 ALA A O 1
ATOM 711 N N . GLN A 1 96 ? 6.519 5.384 15.791 1.00 17.28 94 GLN A N 1
ATOM 712 C CA . GLN A 1 96 ? 5.223 4.884 15.370 1.00 17.53 94 GLN A CA 1
ATOM 713 C C . GLN A 1 96 ? 4.755 5.569 14.097 1.00 17.09 94 GLN A C 1
ATOM 714 O O . GLN A 1 96 ? 4.178 4.926 13.212 1.00 18.09 94 GLN A O 1
ATOM 720 N N . PHE A 1 97 ? 5.010 6.870 13.981 1.00 16.21 95 PHE A N 1
ATOM 721 C CA . PHE A 1 97 ? 4.655 7.536 12.741 1.00 16.48 95 PHE A CA 1
ATOM 722 C C . PHE A 1 97 ? 5.479 7.001 11.576 1.00 15.96 95 PHE A C 1
ATOM 723 O O . PHE A 1 97 ? 4.955 6.756 10.487 1.00 16.85 95 PHE A O 1
ATOM 731 N N . ILE A 1 98 ? 6.780 6.844 11.803 1.00 15.20 96 ILE A N 1
ATOM 732 C CA . ILE A 1 98 ? 7.687 6.342 10.775 1.00 15.12 96 ILE A CA 1
ATOM 733 C C . ILE A 1 98 ? 7.226 4.980 10.250 1.00 15.48 96 ILE A C 1
ATOM 734 O O . ILE A 1 98 ? 7.251 4.733 9.039 1.00 17.11 96 ILE A O 1
ATOM 739 N N . GLU A 1 99 ? 6.777 4.108 11.147 1.00 16.88 97 GLU A N 1
ATOM 740 C CA . GLU A 1 99 ? 6.240 2.817 10.726 1.00 18.14 97 GLU A CA 1
ATOM 741 C C . GLU A 1 99 ? 5.026 2.971 9.816 1.00 19.56 97 GLU A C 1
ATOM 742 O O . GLU A 1 99 ? 4.888 2.252 8.822 1.00 21.40 97 GLU A O 1
ATOM 748 N N . LYS A 1 100 ? 4.147 3.907 10.156 1.00 20.54 98 LYS A N 1
ATOM 749 C CA . LYS A 1 100 ? 2.979 4.179 9.326 1.00 22.51 98 LYS A CA 1
ATOM 750 C C . LYS A 1 100 ? 3.405 4.664 7.946 1.00 20.94 98 LYS A C 1
ATOM 751 O O . LYS A 1 100 ? 2.922 4.169 6.922 1.00 22.52 98 LYS A O 1
ATOM 753 N N . ALA A 1 101 ? 4.319 5.630 7.919 1.00 18.84 99 ALA A N 1
ATOM 754 C CA . ALA A 1 101 ? 4.791 6.200 6.661 1.00 19.18 99 ALA A CA 1
ATOM 755 C C . ALA A 1 101 ? 5.489 5.167 5.776 1.00 20.65 99 ALA A C 1
ATOM 756 O O . ALA A 1 101 ? 5.277 5.127 4.557 1.00 22.06 99 ALA A O 1
ATOM 758 N N . ALA A 1 102 ? 6.315 4.322 6.384 1.00 19.80 100 ALA A N 1
ATOM 759 C CA . ALA A 1 102 ? 7.037 3.317 5.612 1.00 21.55 100 ALA A CA 1
ATOM 760 C C . ALA A 1 102 ? 6.074 2.313 4.995 1.00 24.15 100 ALA A C 1
ATOM 761 O O . ALA A 1 102 ? 6.351 1.754 3.936 1.00 26.78 100 ALA A O 1
ATOM 763 N N . ALA A 1 103 ? 4.936 2.102 5.653 1.00 25.27 101 ALA A N 1
ATOM 764 C CA . ALA A 1 103 ? 3.925 1.159 5.173 1.00 26.54 101 ALA A CA 1
ATOM 765 C C . ALA A 1 103 ? 2.881 1.842 4.291 1.00 28.59 101 ALA A C 1
ATOM 766 O O . ALA A 1 103 ? 1.907 1.217 3.868 1.00 30.14 101 ALA A O 1
ATOM 768 N N . SER A 1 104 ? 3.089 3.126 4.020 1.00 29.88 102 SER A N 1
ATOM 769 C CA . SER A 1 104 ? 2.184 3.897 3.169 1.00 33.46 102 SER A CA 1
ATOM 770 C C . SER A 1 104 ? 0.786 3.991 3.763 1.00 35.59 102 SER A C 1
ATOM 771 O O . SER A 1 104 ? -0.214 3.861 3.054 1.00 36.57 102 SER A O 1
ATOM 774 N N . LEU A 1 105 ? 0.721 4.218 5.071 1.00 37.10 103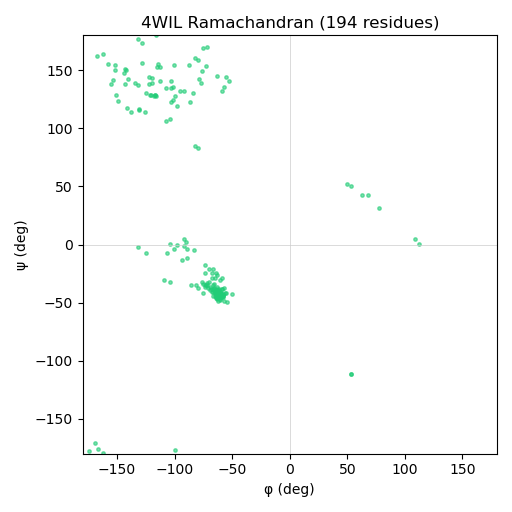 LEU A N 1
ATOM 775 C CA . LEU A 1 105 ? -0.548 4.452 5.743 1.00 39.13 103 LEU A CA 1
ATOM 776 C C . LEU A 1 105 ? -0.634 5.905 6.198 1.00 42.12 103 LEU A C 1
ATOM 777 O O . LEU A 1 105 ? -1.505 6.270 6.987 1.00 44.17 103 LEU A O 1
ATOM 779 N N . ASP B 1 6 ? 29.956 13.678 -16.872 1.00 46.42 4 ASP B N 1
ATOM 780 C CA . ASP B 1 6 ? 31.137 12.851 -17.098 1.00 47.29 4 ASP B CA 1
ATOM 781 C C . ASP B 1 6 ? 31.180 11.678 -16.123 1.00 46.97 4 ASP B C 1
ATOM 782 O O . ASP B 1 6 ? 31.042 11.862 -14.913 1.00 46.19 4 ASP B O 1
ATOM 783 N N . ALA B 1 7 ? 31.386 10.475 -16.655 1.00 48.03 5 ALA B N 1
ATOM 784 C CA . ALA B 1 7 ? 31.336 9.255 -15.850 1.00 47.45 5 ALA B CA 1
ATOM 785 C C . ALA B 1 7 ? 32.704 8.626 -15.583 1.00 45.96 5 ALA B C 1
ATOM 786 O O . ALA B 1 7 ? 32.813 7.670 -14.814 1.00 47.56 5 ALA B O 1
ATOM 788 N N . GLN B 1 8 ? 33.745 9.151 -16.219 1.00 42.11 6 GLN B N 1
ATOM 789 C CA . GLN B 1 8 ? 35.091 8.627 -16.008 1.00 38.35 6 GLN B CA 1
ATOM 790 C C . GLN B 1 8 ? 35.741 9.312 -14.811 1.00 33.29 6 GLN B C 1
ATOM 791 O O . GLN B 1 8 ? 35.382 10.438 -14.473 1.00 31.85 6 GLN B O 1
ATOM 793 N N . TRP B 1 9 ? 36.688 8.631 -14.170 1.00 31.68 7 TRP B N 1
ATOM 794 C CA . TRP B 1 9 ? 37.421 9.215 -13.049 1.00 30.24 7 TRP B CA 1
ATOM 795 C C . TRP B 1 9 ? 38.012 10.553 -13.448 1.00 26.71 7 TRP B C 1
ATOM 796 O O . TRP B 1 9 ? 38.502 10.706 -14.564 1.00 27.24 7 TRP B O 1
ATOM 807 N N . LEU B 1 10 ? 37.986 11.520 -12.536 1.00 24.11 8 LEU B N 1
ATOM 808 C CA . LEU B 1 10 ? 38.645 12.792 -12.795 1.00 23.02 8 LEU B CA 1
ATOM 809 C C . LEU B 1 10 ? 40.124 12.564 -13.057 1.00 23.47 8 LEU B C 1
ATOM 810 O O . LEU B 1 10 ? 40.798 11.865 -12.301 1.00 23.38 8 LEU B O 1
ATOM 815 N N . THR B 1 11 ? 40.628 13.169 -14.120 1.00 23.18 9 THR B N 1
ATOM 816 C CA . THR B 1 11 ? 42.053 13.129 -14.406 1.00 22.49 9 THR B CA 1
ATOM 817 C C . THR B 1 11 ? 42.769 14.085 -13.462 1.00 21.23 9 THR B C 1
ATOM 818 O O . THR B 1 11 ? 42.137 14.879 -12.769 1.00 21.70 9 THR B O 1
ATOM 822 N N . ALA B 1 12 ? 44.094 14.014 -13.431 1.00 21.09 10 ALA B N 1
ATOM 823 C CA . ALA B 1 12 ? 44.868 14.938 -12.613 1.00 20.39 10 ALA B CA 1
ATOM 824 C C . ALA B 1 12 ? 44.588 16.399 -12.996 1.00 20.27 10 ALA B C 1
ATOM 825 O O . ALA B 1 12 ? 44.386 17.240 -12.125 1.00 19.04 10 ALA B O 1
ATOM 827 N N . GLU B 1 13 ? 44.556 16.705 -14.290 1.00 20.96 11 GLU B N 1
ATOM 828 C CA . GLU B 1 13 ? 44.288 18.080 -14.707 1.00 21.21 11 GLU B CA 1
ATOM 829 C C . GLU B 1 13 ? 42.905 18.548 -14.272 1.00 20.45 11 GLU B C 1
ATOM 830 O O . GLU B 1 13 ? 42.748 19.664 -13.782 1.00 20.28 11 GLU B O 1
ATOM 836 N N . GLU B 1 14 ? 41.903 17.695 -14.455 1.00 20.50 12 GLU B N 1
ATOM 837 C CA . GLU B 1 14 ? 40.545 18.027 -14.030 1.00 20.45 12 GLU B CA 1
ATOM 838 C C . GLU B 1 14 ? 40.459 18.293 -12.533 1.00 19.76 12 GLU B C 1
ATOM 839 O O . GLU B 1 14 ? 39.774 19.220 -12.100 1.00 19.42 12 GLU B O 1
ATOM 845 N N . ARG B 1 15 ? 41.131 17.464 -11.745 1.00 17.73 13 ARG B N 1
ATOM 846 C CA . ARG B 1 15 ? 41.151 17.674 -10.304 1.00 17.88 13 ARG B CA 1
ATOM 847 C C . ARG B 1 15 ? 41.723 19.043 -9.962 1.00 17.85 13 ARG B C 1
ATOM 848 O O . ARG B 1 15 ? 41.171 19.764 -9.135 1.00 19.44 13 ARG B O 1
ATOM 856 N N . ASP B 1 16 ? 42.816 19.415 -10.616 1.00 18.46 14 ASP B N 1
ATOM 857 C CA . ASP B 1 16 ? 43.433 20.704 -10.340 1.00 19.24 14 ASP B CA 1
ATOM 858 C C . ASP B 1 16 ? 42.527 21.867 -10.749 1.00 19.31 14 ASP B C 1
ATOM 859 O O . ASP B 1 16 ? 42.521 22.921 -10.107 1.00 20.14 14 ASP B O 1
ATOM 864 N N . GLN B 1 17 ? 41.761 21.671 -11.816 1.00 19.69 15 GLN B N 1
ATOM 865 C CA . GLN B 1 17 ? 40.862 22.704 -12.311 1.00 20.45 15 GLN B CA 1
ATOM 866 C C . GLN B 1 17 ? 39.629 22.892 -11.427 1.00 19.75 15 GLN B C 1
ATOM 867 O O . GLN B 1 17 ? 39.153 24.013 -11.245 1.00 20.78 15 GLN B O 1
ATOM 873 N N . LEU B 1 18 ? 39.117 21.795 -10.879 1.00 17.81 16 LEU B N 1
ATOM 874 C CA . LEU B 1 18 ? 37.778 21.797 -10.298 1.00 18.33 16 LEU B CA 1
ATOM 875 C C . LEU B 1 18 ? 37.730 21.691 -8.775 1.00 17.60 16 LEU B C 1
ATOM 876 O O . LEU B 1 18 ? 36.815 22.214 -8.137 1.00 19.64 16 LEU B O 1
ATOM 881 N N . ILE B 1 19 ? 38.704 21.015 -8.182 1.00 16.41 17 ILE B N 1
ATOM 882 C CA . ILE B 1 19 ? 38.641 20.751 -6.751 1.00 17.29 17 ILE B CA 1
ATOM 883 C C . ILE B 1 19 ? 39.059 21.937 -5.872 1.00 17.12 17 ILE B C 1
ATOM 884 O O . ILE B 1 19 ? 38.459 22.163 -4.825 1.00 17.64 17 ILE B O 1
ATOM 889 N N . PRO B 1 20 ? 40.073 22.715 -6.293 1.00 18.04 18 PRO B N 1
ATOM 890 C CA . PRO B 1 20 ? 40.466 23.818 -5.406 1.00 18.05 18 PRO B CA 1
ATOM 891 C C . PRO B 1 20 ? 39.328 24.784 -5.079 1.00 18.62 18 PRO B C 1
ATOM 892 O O . PRO B 1 20 ? 39.239 25.249 -3.943 1.00 19.55 18 PRO B O 1
ATOM 896 N N . GLY B 1 21 ? 38.456 25.069 -6.037 1.00 18.41 19 GLY B N 1
ATOM 897 C CA . GLY B 1 21 ? 37.336 25.948 -5.761 1.00 19.34 19 GLY B CA 1
ATOM 898 C C . GLY B 1 21 ? 36.398 25.359 -4.718 1.00 18.18 19 GLY B C 1
ATOM 899 O O . GLY B 1 21 ? 35.854 26.074 -3.865 1.00 18.48 19 GLY B O 1
ATOM 900 N N . LEU B 1 22 ? 36.185 24.048 -4.782 1.00 16.55 20 LEU B N 1
ATOM 901 C CA . LEU B 1 22 ? 35.339 23.401 -3.790 1.00 15.46 20 LEU B CA 1
ATOM 902 C C . LEU B 1 22 ? 36.000 23.397 -2.414 1.00 16.10 20 LEU B C 1
ATOM 903 O O . LEU B 1 22 ? 35.333 23.580 -1.401 1.00 17.12 20 LEU B O 1
ATOM 908 N N . LYS B 1 23 ? 37.311 23.194 -2.377 1.00 16.63 21 LYS B N 1
ATOM 909 C CA . LYS B 1 23 ? 38.016 23.238 -1.104 1.00 17.99 21 LYS B CA 1
ATOM 910 C C . LYS B 1 23 ? 37.926 24.627 -0.480 1.00 18.82 21 LYS B C 1
ATOM 911 O O . LYS B 1 23 ? 37.739 24.756 0.728 1.00 20.06 21 LYS B O 1
ATOM 917 N N . ALA B 1 24 ? 38.044 25.662 -1.305 1.00 18.70 22 ALA B N 1
ATOM 918 C CA . ALA B 1 24 ? 37.914 27.032 -0.813 1.00 19.74 22 ALA B CA 1
ATOM 919 C C . ALA B 1 24 ? 36.531 27.244 -0.202 1.00 21.81 22 ALA B C 1
ATOM 920 O O . ALA B 1 24 ? 36.370 28.034 0.726 1.00 23.39 22 ALA B O 1
ATOM 922 N N . ALA B 1 25 ? 35.542 26.530 -0.728 1.00 21.04 23 ALA B N 1
ATOM 923 C CA . ALA B 1 25 ? 34.167 26.616 -0.250 1.00 21.57 23 ALA B CA 1
ATOM 924 C C . ALA B 1 25 ? 33.916 25.741 0.970 1.00 20.69 23 ALA B C 1
ATOM 925 O O . ALA B 1 25 ? 32.828 25.769 1.534 1.00 22.43 23 ALA B O 1
ATOM 927 N N . GLY B 1 26 ? 34.910 24.954 1.374 1.00 19.54 24 GLY B N 1
ATOM 928 C CA . GLY B 1 26 ? 34.796 24.164 2.588 1.00 19.48 24 GLY B CA 1
ATOM 929 C C . GLY B 1 26 ? 34.731 22.657 2.410 1.00 17.78 24 GLY B C 1
ATOM 930 O O . GLY B 1 26 ? 34.596 21.927 3.386 1.00 19.02 24 GLY B O 1
ATOM 931 N N . TRP B 1 27 ? 34.801 22.184 1.169 1.00 17.24 25 TRP B N 1
ATOM 932 C CA . TRP B 1 27 ? 34.843 20.745 0.923 1.00 16.79 25 TRP B CA 1
ATOM 933 C C . TRP B 1 27 ? 36.233 20.211 1.242 1.00 16.87 25 TRP B C 1
ATOM 934 O O . TRP B 1 27 ? 37.226 20.920 1.086 1.00 18.06 25 TRP B O 1
ATOM 945 N N . SER B 1 28 ? 36.298 18.959 1.678 1.00 17.16 26 SER B N 1
ATOM 946 C CA . SER B 1 28 ? 37.571 18.290 1.909 1.00 18.14 26 SER B CA 1
ATOM 947 C C . SER B 1 28 ? 37.598 16.948 1.185 1.00 18.11 26 SER B C 1
ATOM 948 O O . SER B 1 28 ? 36.553 16.366 0.891 1.00 18.88 26 SER B O 1
ATOM 951 N N . GLU B 1 29 ? 38.795 16.465 0.882 1.00 19.54 27 GLU B N 1
ATOM 952 C CA . GLU B 1 29 ? 38.945 15.130 0.321 1.00 21.12 27 GLU B CA 1
ATOM 953 C C . GLU B 1 29 ? 39.154 14.132 1.453 1.00 22.12 27 GLU B C 1
ATOM 954 O O . GLU B 1 29 ? 39.965 14.356 2.353 1.00 24.90 27 GLU B O 1
ATOM 960 N N . LEU B 1 30 ? 38.418 13.030 1.412 1.00 22.30 28 LEU B N 1
ATOM 961 C CA . LEU B 1 30 ? 38.555 12.001 2.435 1.00 22.96 28 LEU B CA 1
ATOM 962 C C . LEU B 1 30 ? 39.859 11.229 2.266 1.00 25.94 28 LEU B C 1
ATOM 963 O O . LEU B 1 30 ? 40.395 11.125 1.163 1.00 26.62 28 LEU B O 1
ATOM 968 N N . SER B 1 31 ? 40.360 10.685 3.368 1.00 27.37 29 SER B N 1
ATOM 969 C CA . SER B 1 31 ? 41.630 9.965 3.353 1.00 30.20 29 SER B CA 1
ATOM 970 C C . SER B 1 31 ? 41.476 8.526 2.869 1.00 31.77 29 SER B C 1
ATOM 971 O O . SER B 1 31 ? 42.357 7.993 2.199 1.00 34.61 29 SER B O 1
ATOM 975 N N . GLU B 1 32 ? 40.353 7.902 3.205 1.00 31.66 30 GLU B N 1
ATOM 976 C CA . GLU B 1 32 ? 40.172 6.476 2.952 1.00 32.63 30 GLU B CA 1
ATOM 977 C C . GLU B 1 32 ? 39.487 6.177 1.624 1.00 31.99 30 GLU B C 1
ATOM 978 O O . GLU B 1 32 ? 39.492 5.033 1.166 1.00 33.41 30 GLU B O 1
ATOM 980 N N . ARG B 1 33 ? 38.905 7.207 1.013 1.00 29.58 31 ARG B N 1
ATOM 981 C CA . ARG B 1 33 ? 38.131 7.057 -0.214 1.00 27.05 31 ARG B CA 1
ATOM 982 C C . ARG B 1 33 ? 38.389 8.253 -1.118 1.00 23.83 31 ARG B C 1
ATOM 983 O O . ARG B 1 33 ? 38.639 9.355 -0.632 1.00 23.99 31 ARG B O 1
ATOM 991 N N . ASP B 1 34 ? 38.300 8.043 -2.428 1.00 20.97 32 ASP B N 1
ATOM 992 C CA . ASP B 1 34 ? 38.338 9.140 -3.389 1.00 20.98 32 ASP B CA 1
ATOM 993 C C . ASP B 1 34 ? 36.951 9.776 -3.421 1.00 19.31 32 ASP B C 1
ATOM 994 O O . ASP B 1 34 ? 36.121 9.471 -4.278 1.00 19.99 32 ASP B O 1
ATOM 999 N N . ALA B 1 35 ? 36.711 10.665 -2.464 1.00 18.27 33 ALA B N 1
ATOM 1000 C CA . ALA B 1 35 ? 35.400 11.246 -2.233 1.00 17.30 33 ALA B CA 1
ATOM 1001 C C . ALA B 1 35 ? 35.610 12.623 -1.625 1.00 17.32 33 ALA B C 1
ATOM 1002 O O . ALA B 1 35 ? 36.644 12.877 -0.999 1.00 18.93 33 ALA B O 1
ATOM 1004 N N . ILE B 1 36 ? 34.640 13.514 -1.809 1.00 16.58 34 ILE B N 1
ATOM 1005 C CA . ILE B 1 36 ? 34.690 14.813 -1.159 1.00 15.31 34 ILE B CA 1
ATOM 1006 C C . ILE B 1 36 ? 33.581 14.923 -0.113 1.00 13.72 34 ILE B C 1
ATOM 1007 O O . ILE B 1 36 ? 32.549 14.256 -0.211 1.00 14.87 34 ILE B O 1
ATOM 1012 N N . TYR B 1 37 ? 33.822 15.753 0.896 1.00 14.78 35 TYR B N 1
ATOM 1013 C CA . TYR B 1 37 ? 32.980 15.824 2.080 1.00 14.73 35 TYR B CA 1
ATOM 1014 C C . TYR B 1 37 ? 32.793 17.260 2.546 1.00 15.01 35 TYR B C 1
ATOM 1015 O O . TYR B 1 37 ? 33.728 18.057 2.503 1.00 15.60 35 TYR B O 1
ATOM 1024 N N . LYS B 1 38 ? 31.593 17.582 3.012 1.00 14.57 36 LYS B N 1
ATOM 1025 C CA . LYS B 1 38 ? 31.368 18.863 3.655 1.00 13.35 36 LYS B CA 1
ATOM 1026 C C . LYS B 1 38 ? 30.192 18.785 4.609 1.00 12.69 36 LYS B C 1
ATOM 1027 O O . LYS B 1 38 ? 29.170 18.168 4.296 1.00 14.11 36 LYS B O 1
ATOM 1033 N N . GLU B 1 39 ? 30.350 19.401 5.777 1.00 13.73 37 GLU B N 1
ATOM 1034 C CA . GLU B 1 39 ? 29.226 19.562 6.684 1.00 13.71 37 GLU B CA 1
ATOM 1035 C C . GLU B 1 39 ? 28.657 20.964 6.556 1.00 14.14 37 GLU B C 1
ATOM 1036 O O . GLU B 1 39 ? 29.384 21.956 6.636 1.00 15.70 37 GLU B O 1
ATOM 1042 N N . PHE B 1 40 ? 27.352 21.029 6.334 1.00 13.94 38 PHE B N 1
ATOM 1043 C CA . PHE B 1 40 ? 26.623 22.287 6.254 1.00 13.62 38 PHE B CA 1
ATOM 1044 C C . PHE B 1 40 ? 25.860 22.489 7.545 1.00 14.11 38 PHE B C 1
ATOM 1045 O O . PHE B 1 40 ? 25.301 21.538 8.094 1.00 15.58 38 PHE B O 1
ATOM 1053 N N . SER B 1 41 ? 25.831 23.731 8.017 1.00 15.53 39 SER B N 1
ATOM 1054 C CA . SER B 1 41 ? 25.102 24.067 9.229 1.00 16.34 39 SER B CA 1
ATOM 1055 C C . SER B 1 41 ? 24.134 25.193 8.953 1.00 17.19 39 SER B C 1
ATOM 1056 O O . SER B 1 41 ? 24.545 26.317 8.679 0.71 18.89 39 SER B O 1
ATOM 1061 N N . PHE B 1 42 ? 22.850 24.888 9.045 1.00 14.07 40 PHE B N 1
ATOM 1062 C CA . PHE B 1 42 ? 21.803 25.874 8.836 1.00 13.95 40 PHE B CA 1
ATOM 1063 C C . PHE B 1 42 ? 21.274 26.392 10.163 1.00 14.15 40 PHE B C 1
ATOM 1064 O O . PHE B 1 42 ? 21.770 26.039 11.226 1.00 15.07 40 PHE B O 1
ATOM 1072 N N . LYS B 1 43 ? 20.271 27.251 10.101 1.00 16.17 41 LYS B N 1
ATOM 1073 C CA . LYS B 1 43 ? 19.683 27.763 11.318 1.00 17.82 41 LYS B CA 1
ATOM 1074 C C . LYS B 1 43 ? 18.909 26.671 12.051 1.00 15.95 41 LYS B C 1
ATOM 1075 O O . LYS B 1 43 ? 18.926 26.576 13.277 1.00 17.97 41 LYS B O 1
ATOM 1081 N N . ASN B 1 44 ? 18.221 25.843 11.280 1.00 13.74 42 ASN B N 1
ATOM 1082 C CA . ASN B 1 44 ? 17.241 24.925 11.838 1.00 12.37 42 ASN B CA 1
ATOM 1083 C C . ASN B 1 44 ? 16.946 23.832 10.820 1.00 11.72 42 ASN B C 1
ATOM 1084 O O . ASN B 1 44 ? 17.519 23.819 9.723 1.00 12.09 42 ASN B O 1
ATOM 1089 N N . PHE B 1 45 ? 16.057 22.916 11.182 1.00 11.42 43 PHE B N 1
ATOM 1090 C CA . PHE B 1 45 ? 15.698 21.805 10.310 1.00 11.18 43 PHE B CA 1
ATOM 1091 C C . PHE B 1 45 ? 14.851 22.257 9.125 1.00 11.41 43 PHE B C 1
ATOM 1092 O O . PHE B 1 45 ? 14.948 21.690 8.047 1.00 11.73 43 PHE B O 1
ATOM 1100 N N . ASN B 1 46 ? 14.016 23.275 9.310 1.00 11.06 44 ASN B N 1
ATOM 1101 C CA . ASN B 1 46 ? 13.231 23.764 8.192 1.00 10.92 44 ASN B CA 1
ATOM 1102 C C . ASN B 1 46 ? 14.153 24.181 7.033 1.00 11.50 44 ASN B C 1
ATOM 1103 O O . ASN B 1 46 ? 13.971 23.753 5.884 1.00 12.02 44 ASN B O 1
ATOM 1108 N N . GLN B 1 47 ? 15.176 24.971 7.340 1.00 11.00 45 GLN B N 1
ATOM 1109 C CA . GLN B 1 47 ? 16.152 25.373 6.328 1.00 11.01 45 GLN B CA 1
ATOM 1110 C C . GLN B 1 47 ? 16.921 24.160 5.796 1.00 11.33 45 GLN B C 1
ATOM 1111 O O . GLN B 1 47 ? 17.134 24.020 4.590 1.00 11.70 45 GLN B O 1
ATOM 1117 N N . ALA B 1 48 ? 17.374 23.299 6.697 1.00 11.49 46 ALA B N 1
ATOM 1118 C CA . ALA B 1 48 ? 18.180 22.150 6.291 1.00 10.69 46 ALA B CA 1
ATOM 1119 C C . ALA B 1 48 ? 17.408 21.222 5.362 1.00 10.45 46 ALA B C 1
ATOM 1120 O O . ALA B 1 48 ? 17.956 20.746 4.362 1.00 10.78 46 ALA B O 1
ATOM 1122 N N . PHE B 1 49 ? 16.150 20.946 5.693 1.00 10.99 47 PHE B N 1
ATOM 1123 C CA . PHE B 1 49 ? 15.385 20.012 4.890 1.00 10.32 47 PHE B CA 1
ATOM 1124 C C . PHE B 1 49 ? 14.920 20.630 3.564 1.00 9.93 47 PHE B C 1
ATOM 1125 O O . PHE B 1 49 ? 14.842 19.936 2.556 1.00 11.09 47 PHE B O 1
ATOM 1133 N N . GLY B 1 50 ? 14.615 21.926 3.554 1.00 10.06 48 GLY B N 1
ATOM 1134 C CA . GLY B 1 50 ? 14.375 22.588 2.283 1.00 10.33 48 GLY B CA 1
ATOM 1135 C C . GLY B 1 50 ? 15.572 22.474 1.351 1.00 11.08 48 GLY B C 1
ATOM 1136 O O . GLY B 1 50 ? 15.433 22.215 0.159 1.00 11.71 48 GLY B O 1
ATOM 1137 N N . PHE B 1 51 ? 16.759 22.674 1.913 1.00 10.67 49 PHE B N 1
ATOM 1138 C CA . PHE B 1 51 ? 18.013 22.504 1.190 1.00 10.90 49 PHE B CA 1
ATOM 1139 C C . PHE B 1 51 ? 18.165 21.063 0.697 1.00 9.97 49 PHE B C 1
ATOM 1140 O O . PHE B 1 51 ? 18.469 20.826 -0.481 1.00 10.69 49 PHE B O 1
ATOM 1148 N N . MET B 1 52 ? 17.919 20.096 1.578 1.00 9.70 50 MET B N 1
ATOM 1149 C CA . MET B 1 52 ? 17.995 18.697 1.157 1.00 9.83 50 MET B CA 1
ATOM 1150 C C . MET B 1 52 ? 17.030 18.407 0.016 1.00 9.44 50 MET B C 1
ATOM 1151 O O . MET B 1 52 ? 17.347 17.648 -0.899 1.00 10.63 50 MET B O 1
ATOM 1156 N N . THR B 1 53 ? 15.844 19.006 0.059 0.90 8.75 51 THR B N 1
ATOM 1157 C CA . THR B 1 53 ? 14.885 18.790 -1.014 0.95 9.67 51 THR B CA 1
ATOM 1158 C C . THR B 1 53 ? 15.412 19.320 -2.347 1.00 9.83 51 THR B C 1
ATOM 1159 O O . THR B 1 53 ? 15.287 18.655 -3.376 0.85 8.80 51 THR B O 1
ATOM 1163 N N . ARG B 1 54 ? 16.017 20.504 -2.333 1.00 9.77 52 ARG B N 1
ATOM 1164 C CA . ARG B 1 54 ? 16.603 21.029 -3.561 1.00 10.31 52 ARG B CA 1
ATOM 1165 C C . ARG B 1 54 ? 17.691 20.098 -4.102 1.00 10.51 52 ARG B C 1
ATOM 1166 O O . ARG B 1 54 ? 17.792 19.860 -5.313 1.00 11.25 52 ARG B O 1
ATOM 1174 N N . VAL B 1 55 ? 18.513 19.574 -3.203 1.00 10.61 53 VAL B N 1
ATOM 1175 C CA . VAL B 1 55 ? 19.567 18.640 -3.597 1.00 11.18 53 VAL B CA 1
ATOM 1176 C C . VAL B 1 55 ? 18.977 17.328 -4.113 1.00 10.77 53 VAL B C 1
ATOM 1177 O O . VAL B 1 55 ? 19.468 16.762 -5.088 1.00 11.95 53 VAL B O 1
ATOM 1181 N N . ALA B 1 56 ? 17.900 16.868 -3.483 1.00 10.65 54 ALA B N 1
ATOM 1182 C CA . ALA B 1 56 ? 17.254 15.633 -3.906 1.00 10.96 54 ALA B CA 1
ATOM 1183 C C . ALA B 1 56 ? 16.697 15.769 -5.331 1.00 10.98 54 ALA B C 1
ATOM 1184 O O . ALA B 1 56 ? 16.802 14.839 -6.142 1.00 11.77 54 ALA B O 1
ATOM 1186 N N . LEU B 1 57 ? 16.091 16.920 -5.634 1.00 10.92 55 LEU B N 1
ATOM 1187 C CA . LEU B 1 57 ? 15.574 17.188 -6.969 1.00 11.49 55 LEU B CA 1
ATOM 1188 C C . LEU B 1 57 ? 16.709 17.146 -7.981 1.00 11.47 55 LEU B C 1
ATOM 1189 O O . LEU B 1 57 ? 16.580 16.544 -9.043 1.00 12.67 55 LEU B O 1
ATOM 1194 N N . GLN B 1 58 ? 17.830 17.776 -7.649 1.00 11.61 56 GLN B N 1
ATOM 1195 C CA . GLN B 1 58 ? 18.979 17.779 -8.544 1.00 12.27 56 GLN B CA 1
ATOM 1196 C C . GLN B 1 58 ? 19.563 16.379 -8.699 1.00 13.20 56 GLN B C 1
ATOM 1197 O O . GLN B 1 58 ? 19.984 15.995 -9.792 1.00 13.70 56 GLN B O 1
ATOM 1203 N N . ALA B 1 59 ? 19.580 15.616 -7.607 1.00 12.50 57 ALA B N 1
ATOM 1204 C CA . ALA B 1 59 ? 20.059 14.241 -7.655 1.00 13.34 57 ALA B CA 1
ATOM 1205 C C . ALA B 1 59 ? 19.265 13.412 -8.654 1.00 13.22 57 ALA B C 1
ATOM 1206 O O . ALA B 1 59 ? 19.837 12.621 -9.426 1.00 14.37 57 ALA B O 1
ATOM 1208 N N . GLU B 1 60 ? 17.948 13.582 -8.654 1.00 13.26 58 GLU B N 1
ATOM 1209 C CA . GLU B 1 60 ? 17.118 12.866 -9.626 1.00 13.92 58 GLU B CA 1
ATOM 1210 C C . GLU B 1 60 ? 17.273 13.399 -11.049 1.00 15.24 58 GLU B C 1
ATOM 1211 O O . GLU B 1 60 ? 17.237 12.637 -12.017 1.00 16.51 58 GLU B O 1
ATOM 1217 N N . LYS B 1 61 ? 17.468 14.703 -11.181 1.00 14.30 59 LYS B N 1
ATOM 1218 C CA . LYS B 1 61 ? 17.760 15.280 -12.488 1.00 15.17 59 LYS B CA 1
ATOM 1219 C C . LYS B 1 61 ? 19.034 14.691 -13.089 1.00 16.19 59 LYS B C 1
ATOM 1220 O O . LYS B 1 61 ? 19.067 14.367 -14.273 1.00 16.83 59 LYS B O 1
ATOM 1226 N N . MET B 1 62 ? 20.069 14.552 -12.259 1.00 16.60 60 MET B N 1
ATOM 1227 C CA . MET B 1 62 ? 21.388 14.079 -12.694 1.00 18.29 60 MET B CA 1
ATOM 1228 C C . MET B 1 62 ? 21.552 12.568 -12.634 1.00 18.22 60 MET B C 1
ATOM 1229 O O . MET B 1 62 ? 22.535 12.028 -13.145 1.00 21.01 60 MET B O 1
ATOM 1234 N N . ASN B 1 63 ? 20.609 11.895 -11.984 1.00 18.34 61 ASN B N 1
ATOM 1235 C CA . ASN B 1 63 ? 20.777 10.499 -11.593 1.00 19.01 61 ASN B CA 1
ATOM 1236 C C . ASN B 1 63 ? 22.109 10.271 -10.880 1.00 18.21 61 ASN B C 1
ATOM 1237 O O . ASN B 1 63 ? 22.889 9.386 -11.243 1.00 22.45 61 ASN B O 1
ATOM 1242 N N . HIS B 1 64 ? 22.358 11.082 -9.860 1.00 15.54 62 HIS B N 1
ATOM 1243 C CA . HIS B 1 64 ? 23.590 10.999 -9.096 1.00 15.30 62 HIS B CA 1
ATOM 1244 C C . HIS B 1 64 ? 23.264 11.422 -7.672 1.00 15.17 62 HIS B C 1
ATOM 1245 O O . HIS B 1 64 ? 22.790 12.529 -7.454 1.00 15.66 62 HIS B O 1
ATOM 1252 N N . HIS B 1 65 ? 23.550 10.553 -6.705 1.00 15.03 63 HIS B N 1
ATOM 1253 C CA . HIS B 1 65 ? 23.017 10.732 -5.360 1.00 15.16 63 HIS B CA 1
ATOM 1254 C C . HIS B 1 65 ? 24.068 10.897 -4.275 1.00 16.10 63 HIS B C 1
ATOM 1255 O O . HIS B 1 65 ? 25.112 10.260 -4.309 1.00 18.58 63 HIS B O 1
ATOM 1262 N N . PRO B 1 66 ? 23.780 11.755 -3.295 1.00 14.66 64 PRO B N 1
ATOM 1263 C CA . PRO B 1 66 ? 24.726 11.964 -2.199 1.00 14.43 64 PRO B CA 1
ATOM 1264 C C . PRO B 1 66 ? 24.644 10.853 -1.167 1.00 13.66 64 PRO B C 1
ATOM 1265 O O . PRO B 1 66 ? 23.636 10.149 -1.081 1.00 15.19 64 PRO B O 1
ATOM 1269 N N . GLU B 1 67 ? 25.712 10.704 -0.392 1.00 13.98 65 GLU B N 1
ATOM 1270 C CA . GLU B 1 67 ? 25.645 10.007 0.885 1.00 15.22 65 GLU B CA 1
ATOM 1271 C C . GLU B 1 67 ? 25.520 11.097 1.914 1.00 14.20 65 GLU B C 1
ATOM 1272 O O . GLU B 1 67 ? 26.405 11.943 2.016 1.00 19.00 65 GLU B O 1
ATOM 1278 N N . TRP B 1 68 ? 24.435 11.117 2.672 1.00 11.46 66 TRP B N 1
ATOM 1279 C CA . TRP B 1 68 ? 24.274 12.225 3.600 1.00 11.39 66 TRP B CA 1
ATOM 1280 C C . TRP B 1 68 ? 23.640 11.855 4.913 1.00 11.66 66 TRP B C 1
ATOM 1281 O O . TRP B 1 68 ? 22.798 10.956 4.999 1.00 12.40 66 TRP B O 1
ATOM 1292 N N . PHE B 1 69 ? 24.076 12.578 5.933 1.00 11.57 67 PHE B N 1
ATOM 1293 C CA . PHE B 1 69 ? 23.572 12.437 7.285 1.00 11.34 67 PHE B CA 1
ATOM 1294 C C . PHE B 1 69 ? 22.970 13.765 7.700 1.00 11.15 67 PHE B C 1
ATOM 1295 O O . PHE B 1 69 ? 23.529 14.821 7.408 1.00 13.14 67 PHE B O 1
ATOM 1303 N N . ASN B 1 70 ? 21.838 13.721 8.382 1.00 10.51 68 ASN B N 1
ATOM 1304 C CA . ASN B 1 70 ? 21.230 14.939 8.904 1.00 10.59 68 ASN B CA 1
ATOM 1305 C C . ASN B 1 70 ? 20.799 14.740 10.339 1.00 10.36 68 ASN B C 1
ATOM 1306 O O . ASN B 1 70 ? 20.285 13.682 10.706 1.00 11.30 68 ASN B O 1
ATOM 1311 N N . VAL B 1 71 ? 21.029 15.757 11.154 1.00 11.46 69 VAL B N 1
ATOM 1312 C CA . VAL B 1 71 ? 20.347 15.871 12.438 1.00 12.40 69 VAL B CA 1
ATOM 1313 C C . VAL B 1 71 ? 20.027 17.346 12.659 1.00 12.54 69 VAL B C 1
ATOM 1314 O O . VAL B 1 71 ? 20.922 18.198 12.694 1.00 13.11 69 VAL B O 1
ATOM 1318 N N . TYR B 1 72 ? 18.735 17.635 12.742 1.00 12.47 70 TYR B N 1
ATOM 1319 C CA . TYR B 1 72 ? 18.263 19.003 12.910 1.00 11.30 70 TYR B CA 1
ATOM 1320 C C . TYR B 1 72 ? 18.849 19.930 11.829 1.00 11.17 70 TYR B C 1
ATOM 1321 O O . TYR B 1 72 ? 18.500 19.798 10.654 1.00 11.77 70 TYR B O 1
ATOM 1330 N N . ASN B 1 73 ? 19.727 20.853 12.216 1.00 11.56 71 ASN B N 1
ATOM 1331 C CA . ASN B 1 73 ? 20.239 21.863 11.302 1.00 11.64 71 ASN B CA 1
ATOM 1332 C C . ASN B 1 73 ? 21.527 21.476 10.576 1.00 12.86 71 ASN B C 1
ATOM 1333 O O . ASN B 1 73 ? 22.034 22.248 9.765 1.00 14.13 71 ASN B O 1
ATOM 1338 N N . LYS B 1 74 ? 22.055 20.291 10.866 1.00 11.66 72 LYS B N 1
ATOM 1339 C CA . LYS B 1 74 ? 23.322 19.870 10.280 1.00 13.22 72 LYS B CA 1
ATOM 1340 C C . LYS B 1 74 ? 23.107 18.864 9.161 1.00 10.87 72 LYS B C 1
ATOM 1341 O O . LYS B 1 74 ? 22.331 17.917 9.315 1.00 11.60 72 LYS B O 1
ATOM 1347 N N . VAL B 1 75 ? 23.802 19.057 8.044 1.00 11.94 73 VAL B N 1
ATOM 1348 C CA . VAL B 1 75 ? 23.747 18.101 6.938 1.00 11.72 73 VAL B CA 1
ATOM 1349 C C . VAL B 1 75 ? 25.176 17.782 6.509 1.00 12.51 73 VAL B C 1
ATOM 1350 O O . VAL B 1 75 ? 25.907 18.678 6.084 1.00 14.14 73 VAL B O 1
ATOM 1354 N N . GLN B 1 76 ? 25.592 16.523 6.665 1.00 11.62 74 GLN B N 1
ATOM 1355 C CA . GLN B 1 76 ? 26.929 16.099 6.249 1.00 12.22 74 GLN B CA 1
ATOM 1356 C C . GLN B 1 76 ? 26.817 15.367 4.927 1.00 12.13 74 GLN B C 1
ATOM 1357 O O . GLN B 1 76 ? 26.072 14.397 4.823 1.00 13.35 74 GLN B O 1
ATOM 1363 N N . ILE B 1 77 ? 27.549 15.828 3.921 1.00 12.56 75 ILE B N 1
ATOM 1364 C CA . ILE B 1 77 ? 27.419 15.281 2.577 1.00 11.86 75 ILE B CA 1
ATOM 1365 C C . ILE B 1 77 ? 28.742 14.714 2.091 1.00 11.81 75 ILE B C 1
ATOM 1366 O O . ILE B 1 77 ? 29.772 15.386 2.159 1.00 13.60 75 ILE B O 1
ATOM 1371 N N . THR B 1 78 ? 28.711 13.469 1.624 1.00 12.06 76 THR B N 1
ATOM 1372 C CA . THR B 1 78 ? 29.872 12.841 1.001 1.00 13.31 76 THR B CA 1
ATOM 1373 C C . THR B 1 78 ? 29.503 12.525 -0.443 1.00 13.26 76 THR B C 1
ATOM 1374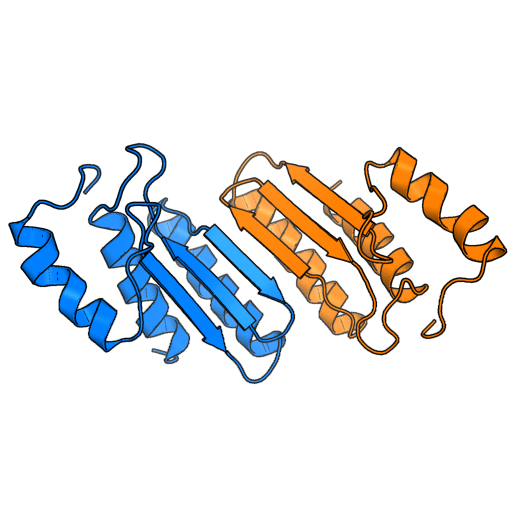 O O . THR B 1 78 ? 28.454 11.920 -0.707 1.00 14.25 76 THR B O 1
ATOM 1378 N N . LEU B 1 79 ? 30.358 12.949 -1.369 1.00 13.31 77 LEU B N 1
ATOM 1379 C CA . LEU B 1 79 ? 30.133 12.721 -2.796 1.00 13.70 77 LEU B CA 1
ATOM 1380 C C . LEU B 1 79 ? 31.225 11.866 -3.397 1.00 14.73 77 LEU B C 1
ATOM 1381 O O . LEU B 1 79 ? 32.410 12.169 -3.260 1.00 16.14 77 LEU B O 1
ATOM 1386 N N . THR B 1 80 ? 30.809 10.803 -4.072 1.00 15.53 78 THR B N 1
ATOM 1387 C CA . THR B 1 80 ? 31.708 9.986 -4.868 1.00 17.18 78 THR B CA 1
ATOM 1388 C C . THR B 1 80 ? 30.846 9.177 -5.824 1.00 19.11 78 THR B C 1
ATOM 1389 O O . THR B 1 80 ? 29.630 9.078 -5.640 1.00 20.17 78 THR B O 1
ATOM 1393 N N . SER B 1 81 ? 31.457 8.619 -6.860 1.00 19.96 79 SER B N 1
ATOM 1394 C CA . SER B 1 81 ? 30.694 7.887 -7.852 1.00 22.61 79 SER B CA 1
ATOM 1395 C C . SER B 1 81 ? 30.903 6.401 -7.629 1.00 28.66 79 SER B C 1
ATOM 1396 O O . SER B 1 81 ? 31.979 5.880 -7.891 1.00 30.16 79 SER B O 1
ATOM 1399 N N . HIS B 1 82 ? 29.873 5.729 -7.124 1.00 33.96 80 HIS B N 1
ATOM 1400 C CA . HIS B 1 82 ? 29.991 4.328 -6.727 1.00 38.06 80 HIS B CA 1
ATOM 1401 C C . HIS B 1 82 ? 30.138 3.376 -7.913 1.00 41.48 80 HIS B C 1
ATOM 1402 O O . HIS B 1 82 ? 30.635 2.259 -7.759 1.00 43.22 80 HIS B O 1
ATOM 1404 N N . ASP B 1 83 ? 29.718 3.818 -9.095 1.00 42.55 81 ASP B N 1
ATOM 1405 C CA . ASP B 1 83 ? 29.760 2.963 -10.281 1.00 44.33 81 ASP B CA 1
ATOM 1406 C C . ASP B 1 83 ? 31.172 2.764 -10.834 1.00 44.15 81 ASP B C 1
ATOM 1407 O O . ASP B 1 83 ? 31.417 1.840 -11.608 1.00 45.27 81 ASP B O 1
ATOM 1412 N N . CYS B 1 84 ? 32.096 3.632 -10.441 1.00 43.75 82 CYS B N 1
ATOM 1413 C CA . CYS B 1 84 ? 33.489 3.494 -10.853 1.00 43.56 82 CYS B CA 1
ATOM 1414 C C . CYS B 1 84 ? 34.437 3.624 -9.665 1.00 42.07 82 CYS B C 1
ATOM 1415 O O . CYS B 1 84 ? 35.651 3.502 -9.813 1.00 43.35 82 CYS B O 1
ATOM 1418 N N . GLY B 1 85 ? 33.873 3.872 -8.487 1.00 39.48 83 GLY B N 1
ATOM 1419 C CA . GLY B 1 85 ? 34.643 3.910 -7.257 1.00 37.05 83 GLY B CA 1
ATOM 1420 C C . GLY B 1 85 ? 35.626 5.061 -7.131 1.00 34.52 83 GLY B C 1
ATOM 1421 O O . GLY B 1 85 ? 36.754 4.869 -6.678 1.00 36.86 83 GLY B O 1
ATOM 1422 N N . GLY B 1 86 ? 35.198 6.260 -7.518 1.00 29.18 84 GLY B N 1
ATOM 1423 C CA . GLY B 1 86 ? 36.033 7.441 -7.394 1.00 25.31 84 GLY B CA 1
ATOM 1424 C C . GLY B 1 86 ? 35.296 8.709 -7.778 1.00 21.48 84 GLY B C 1
ATOM 1425 O O . GLY B 1 86 ? 34.104 8.674 -8.087 1.00 20.99 84 GLY B O 1
ATOM 1426 N N . LEU B 1 87 ? 36.002 9.835 -7.749 1.00 20.31 85 LEU B N 1
ATOM 1427 C CA . LEU B 1 87 ? 35.404 11.116 -8.112 1.00 19.07 85 LEU B CA 1
ATOM 1428 C C . LEU B 1 87 ? 35.265 11.251 -9.612 1.00 18.44 85 LEU B C 1
ATOM 1429 O O . LEU B 1 87 ? 36.175 10.89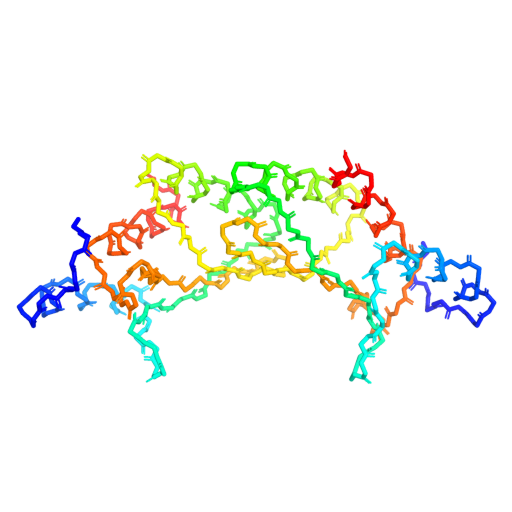2 -10.358 1.00 20.16 85 LEU B O 1
ATOM 1434 N N . THR B 1 88 ? 34.133 11.799 -10.043 1.00 18.43 86 THR B N 1
ATOM 1435 C CA . THR B 1 88 ? 33.901 12.101 -11.446 1.00 18.51 86 THR B CA 1
ATOM 1436 C C . THR B 1 88 ? 33.371 13.520 -11.569 1.00 17.80 86 THR B C 1
ATOM 1437 O O . THR B 1 88 ? 33.128 14.195 -10.559 1.00 17.36 86 THR B O 1
ATOM 1441 N N . LYS B 1 89 ? 33.177 13.973 -12.806 1.00 18.49 87 LYS B N 1
ATOM 1442 C CA . LYS B 1 89 ? 32.628 15.305 -13.019 1.00 20.11 87 LYS B CA 1
ATOM 1443 C C . LYS B 1 89 ? 31.208 15.418 -12.478 1.00 18.50 87 LYS B C 1
ATOM 1444 O O . LYS B 1 89 ? 30.760 16.508 -12.129 1.00 18.87 87 LYS B O 1
ATOM 1450 N N . ARG B 1 90 ? 30.510 14.292 -12.382 1.00 17.92 88 ARG B N 1
ATOM 1451 C CA . ARG B 1 90 ? 29.176 14.303 -11.793 1.00 18.15 88 ARG B CA 1
ATOM 1452 C C . ARG B 1 90 ? 29.233 14.749 -10.337 1.00 16.76 88 ARG B C 1
ATOM 1453 O O . ARG B 1 90 ? 28.365 15.483 -9.881 1.00 16.34 88 ARG B O 1
ATOM 1461 N N . ASP B 1 91 ? 30.254 14.302 -9.612 1.00 16.23 89 ASP B N 1
ATOM 1462 C CA . ASP B 1 91 ? 30.412 14.705 -8.216 1.00 16.09 89 ASP B CA 1
ATOM 1463 C C . ASP B 1 91 ? 30.709 16.191 -8.115 1.00 16.04 89 ASP B C 1
ATOM 1464 O O . ASP B 1 91 ? 30.195 16.877 -7.237 1.00 16.64 89 ASP B O 1
ATOM 1469 N N . VAL B 1 92 ? 31.549 16.689 -9.012 1.00 15.74 90 VAL B N 1
ATOM 1470 C CA . VAL B 1 92 ? 31.865 18.112 -9.020 1.00 15.82 90 VAL B CA 1
ATOM 1471 C C . VAL B 1 92 ? 30.610 18.937 -9.312 1.00 15.61 90 VAL B C 1
ATOM 1472 O O . VAL B 1 92 ? 30.329 19.925 -8.630 1.00 16.00 90 VAL B O 1
ATOM 1476 N N . LYS B 1 93 ? 29.860 18.534 -10.331 1.00 15.26 91 LYS B N 1
ATOM 1477 C CA . LYS B 1 93 ? 28.654 19.270 -10.684 1.00 15.83 91 LYS B CA 1
ATOM 1478 C C . LYS B 1 93 ? 27.627 19.253 -9.557 1.00 14.69 91 LYS B C 1
ATOM 1479 O O . LYS B 1 93 ? 26.981 20.263 -9.284 1.00 15.32 91 LYS B O 1
ATOM 1485 N N . LEU B 1 94 ? 27.482 18.116 -8.886 1.00 14.32 92 LEU B N 1
ATOM 1486 C CA . LEU B 1 94 ? 26.545 18.064 -7.778 1.00 14.18 92 LEU B CA 1
ATOM 1487 C C . LEU B 1 94 ? 27.020 18.943 -6.621 1.00 13.47 92 LEU B C 1
ATOM 1488 O O . LEU B 1 94 ? 26.217 19.646 -6.008 1.00 14.15 92 LEU B O 1
ATOM 1493 N N . ALA B 1 95 ? 28.323 18.920 -6.331 1.00 13.08 93 ALA B N 1
ATOM 1494 C CA . ALA B 1 95 ? 28.871 19.786 -5.290 1.00 13.35 93 ALA B CA 1
ATOM 1495 C C . ALA B 1 95 ? 28.629 21.262 -5.604 1.00 13.06 93 ALA B C 1
ATOM 1496 O O . ALA B 1 95 ? 28.289 22.043 -4.711 1.00 13.87 93 ALA B O 1
ATOM 1498 N N . GLN B 1 96 ? 28.826 21.641 -6.865 1.00 14.07 94 GLN B N 1
ATOM 1499 C CA . GLN B 1 96 ? 28.607 23.024 -7.266 1.00 14.54 94 GLN B CA 1
ATOM 1500 C C . GLN B 1 96 ? 27.144 23.414 -7.108 1.00 14.87 94 GLN B C 1
ATOM 1501 O O . GLN B 1 96 ? 26.833 24.524 -6.667 1.00 16.43 94 GLN B O 1
ATOM 1507 N N . PHE B 1 97 ? 26.240 22.503 -7.449 1.00 14.62 95 PHE B N 1
ATOM 1508 C CA . PHE B 1 97 ? 24.831 22.774 -7.215 1.00 14.50 95 PHE B CA 1
ATOM 1509 C C . PHE B 1 97 ? 24.543 22.919 -5.723 1.00 13.47 95 PHE B C 1
ATOM 1510 O O . PHE B 1 97 ? 23.825 23.826 -5.300 1.00 14.01 95 PHE B O 1
ATOM 1518 N N . ILE B 1 98 ? 25.075 22.001 -4.928 1.00 12.87 96 ILE B N 1
ATOM 1519 C CA . ILE B 1 98 ? 24.867 22.051 -3.485 1.00 13.04 96 ILE B CA 1
ATOM 1520 C C . ILE B 1 98 ? 25.299 23.408 -2.924 1.00 13.05 96 ILE B C 1
ATOM 1521 O O . ILE B 1 98 ? 24.616 23.982 -2.077 1.00 14.43 96 ILE B O 1
ATOM 1526 N N . GLU B 1 99 ? 26.426 23.929 -3.407 1.00 13.95 97 GLU B N 1
ATOM 1527 C CA . GLU B 1 99 ? 26.892 25.249 -2.978 1.00 15.61 97 GLU B CA 1
ATOM 1528 C C . GLU B 1 99 ? 25.878 26.349 -3.299 1.00 16.66 97 GLU B C 1
ATOM 1529 O O . GLU B 1 99 ? 25.640 27.238 -2.481 1.00 18.18 97 GLU B O 1
ATOM 1535 N N . LYS B 1 100 ? 25.280 26.285 -4.486 1.00 17.48 98 LYS B N 1
ATOM 1536 C CA . LYS B 1 100 ? 24.231 27.227 -4.863 1.00 19.89 98 LYS B CA 1
ATOM 1537 C C . LYS B 1 100 ? 23.021 27.094 -3.932 1.00 18.61 98 LYS B C 1
ATOM 1538 O O . LYS B 1 100 ? 22.479 28.091 -3.454 1.00 21.39 98 LYS B O 1
ATOM 1540 N N . ALA B 1 101 ? 22.595 25.861 -3.674 1.00 16.95 99 ALA B N 1
ATOM 1541 C CA . ALA B 1 101 ? 21.403 25.632 -2.862 1.00 16.88 99 ALA B CA 1
ATOM 1542 C C . ALA B 1 101 ? 21.612 26.077 -1.418 1.00 17.49 99 ALA B C 1
ATOM 1543 O O . ALA B 1 101 ? 20.682 26.565 -0.775 1.00 19.48 99 ALA B O 1
ATOM 1545 N N . ALA B 1 102 ? 22.827 25.909 -0.910 1.00 17.05 100 ALA B N 1
ATOM 1546 C CA . ALA B 1 102 ? 23.122 26.253 0.480 1.00 19.97 100 ALA B CA 1
ATOM 1547 C C . ALA B 1 102 ? 23.187 27.756 0.683 1.00 25.75 100 ALA B C 1
ATOM 1548 O O . ALA B 1 102 ? 22.974 28.251 1.789 1.00 29.61 100 ALA B O 1
ATOM 1550 N N . ALA B 1 103 ? 23.479 28.473 -0.395 1.00 26.17 101 ALA B N 1
ATOM 1551 C CA . ALA B 1 103 ? 23.594 29.921 -0.363 1.00 31.49 101 ALA B CA 1
ATOM 1552 C C . ALA B 1 103 ? 22.210 30.556 -0.361 1.00 34.71 101 ALA B C 1
ATOM 1553 O O . ALA B 1 103 ? 21.392 30.278 -1.239 1.00 37.16 101 ALA B O 1
#

Foldseek 3Di:
DQDAQDPVRCVVQVVVLVVVPWDQDPPFQKIKDKAFDPWQVLQVVLVVQLVVVCVVLVADWDWDDDIGMIMTIHAGPVHRHHDVSRSVSSVVSSCSSVVD/DQDAQDPVRCVVQVVVLVVVPWDQDDPFQKIKHKAFDPWQVLVVVLVVQLVVVCVVLVADWDWDDDIRMIMTIHAGPVHRHHDVSRSVSSVVSSVSSD

Nearest PDB structures (foldseek):
  1ru0-assembly1_A  TM=1.006E+00  e=1.580E-18  Mus musculus
  4wil-assembly1_A  TM=1.006E+00  e=2.977E-18  Mus musculus
  4c45-assembly1_A  TM=9.875E-01  e=1.910E-15  Homo sapiens
  3hxa-assembly1_D  TM=9.891E-01  e=3.172E-15  Rattus norvegicus
  1dco-assembly1_B  TM=9.947E-01  e=1.334E-13  Rattus norvegicus